Protein AF-0000000080328981 (afdb_homodimer)

Radius of gyration: 18.89 Å; Cα contacts (8 Å, |Δi|>4): 530; chains: 2; bounding box: 33×58×51 Å

Structure (mmCIF, N/CA/C/O backbone):
data_AF-0000000080328981-model_v1
#
loop_
_entity.id
_entity.type
_entity.pdbx_description
1 polymer 'Dynein regulation protein LC7'
#
loop_
_atom_site.group_PDB
_atom_site.id
_atom_site.type_symbol
_atom_site.label_atom_id
_atom_site.label_alt_id
_atom_site.label_comp_id
_atom_site.label_asym_id
_atom_site.label_entity_id
_atom_site.label_seq_id
_atom_site.pdbx_PDB_ins_code
_atom_site.Cartn_x
_atom_site.Cartn_y
_atom_site.Cartn_z
_atom_site.occupancy
_atom_site.B_iso_or_equiv
_atom_site.auth_seq_id
_atom_site.auth_comp_id
_atom_site.auth_asym_id
_atom_site.auth_atom_id
_atom_site.pdbx_PDB_model_num
ATOM 1 N N . MET A 1 1 ? -18.828 28.125 1.306 1 29.11 1 MET A N 1
ATOM 2 C CA . MET A 1 1 ? -17.625 27.406 0.892 1 29.11 1 MET A CA 1
ATOM 3 C C . MET A 1 1 ? -16.641 27.281 2.047 1 29.11 1 MET A C 1
ATOM 5 O O . MET A 1 1 ? -16 28.266 2.434 1 29.11 1 MET A O 1
ATOM 9 N N . SER A 1 2 ? -17.109 26.719 3.158 1 35.97 2 SER A N 1
ATOM 10 C CA . SER A 1 2 ? -16.406 26.719 4.441 1 35.97 2 SER A CA 1
ATOM 11 C C . SER A 1 2 ? -14.93 26.391 4.266 1 35.97 2 SER A C 1
ATOM 13 O O . SER A 1 2 ? -14.57 25.297 3.834 1 35.97 2 SER A O 1
ATOM 15 N N . THR A 1 3 ? -14.164 27.297 3.781 1 40.53 3 THR A N 1
ATOM 16 C CA . THR A 1 3 ? -12.711 27.297 3.668 1 40.53 3 THR A CA 1
ATOM 17 C C . THR A 1 3 ? -12.078 26.625 4.883 1 40.53 3 THR A C 1
ATOM 19 O O . THR A 1 3 ? -12.211 27.109 6.008 1 40.53 3 THR A O 1
ATOM 22 N N . VAL A 1 4 ? -12.219 25.297 4.996 1 47.72 4 VAL A N 1
ATOM 23 C CA . VAL A 1 4 ? -11.586 24.688 6.16 1 47.72 4 VAL A CA 1
ATOM 24 C C . VAL A 1 4 ? -10.227 25.328 6.406 1 47.72 4 VAL A C 1
ATOM 26 O O . VAL A 1 4 ? -9.375 25.359 5.516 1 47.72 4 VAL A O 1
ATOM 29 N N . HIS A 1 5 ? -10.188 26.359 7.145 1 52.09 5 HIS A N 1
ATOM 30 C CA . HIS A 1 5 ? -9.023 26.984 7.734 1 52.09 5 HIS A CA 1
ATOM 31 C C . HIS A 1 5 ? -7.973 25.953 8.133 1 52.09 5 HIS A C 1
ATOM 33 O O . HIS A 1 5 ? -8.25 25.062 8.945 1 52.09 5 HIS A O 1
ATOM 39 N N . GLN A 1 6 ? -7.184 25.562 7.117 1 62.22 6 GLN A N 1
ATOM 40 C CA . GLN A 1 6 ? -6.086 24.656 7.457 1 62.22 6 GLN A CA 1
ATOM 41 C C . GLN A 1 6 ? -5.223 25.234 8.57 1 62.22 6 GLN A C 1
ATOM 43 O O . GLN A 1 6 ? -4.781 26.391 8.492 1 62.22 6 GLN A O 1
ATOM 48 N N . PRO A 1 7 ? -5.227 24.609 9.703 1 65.44 7 PRO A N 1
ATOM 49 C CA . PRO A 1 7 ? -4.383 25.141 10.773 1 65.44 7 PRO A CA 1
ATOM 50 C C . PRO A 1 7 ? -2.947 25.406 10.32 1 65.44 7 PRO A C 1
ATOM 52 O O . PRO A 1 7 ? -2.318 24.531 9.719 1 65.44 7 PRO A O 1
ATOM 55 N N . GLU A 1 8 ? -2.475 26.609 10.406 1 78.62 8 GLU A N 1
ATOM 56 C CA . GLU A 1 8 ? -1.185 27.125 9.953 1 78.62 8 GLU A CA 1
ATOM 57 C C . GLU A 1 8 ? -0.046 26.188 10.375 1 78.62 8 GLU A C 1
A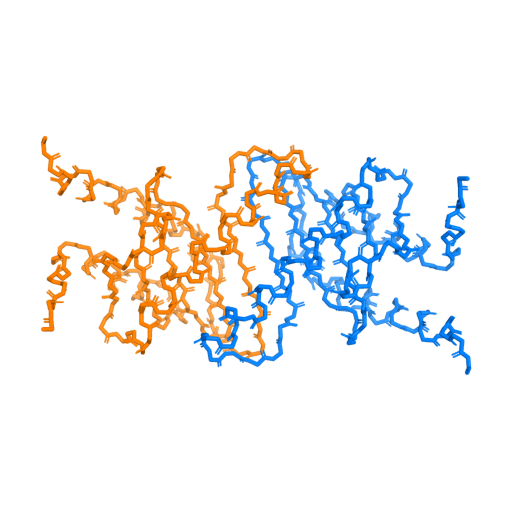TOM 59 O O . GLU A 1 8 ? 0.815 25.859 9.555 1 78.62 8 GLU A O 1
ATOM 64 N N . PRO A 1 9 ? -0.139 25.625 11.562 1 89.62 9 PRO A N 1
ATOM 65 C CA . PRO A 1 9 ? 0.975 24.766 11.969 1 89.62 9 PRO A CA 1
ATOM 66 C C . PRO A 1 9 ? 1.032 23.469 11.18 1 89.62 9 PRO A C 1
ATOM 68 O O . PRO A 1 9 ? 2.121 22.953 10.898 1 89.62 9 PRO A O 1
ATOM 71 N N . LEU A 1 10 ? -0.074 22.969 10.773 1 92.31 10 LEU A N 1
ATOM 72 C CA . LEU A 1 10 ? -0.089 21.719 10 1 92.31 10 LEU A CA 1
ATOM 73 C C . LEU A 1 10 ? 0.517 21.938 8.617 1 92.31 10 LEU A C 1
ATOM 75 O O . LEU A 1 10 ? 1.337 21.141 8.1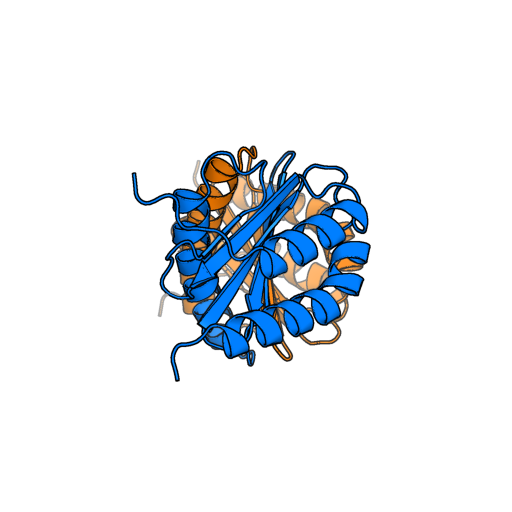64 1 92.31 10 LEU A O 1
ATOM 79 N N . VAL A 1 11 ? 0.16 22.984 8.078 1 89.69 11 VAL A N 1
ATOM 80 C CA . VAL A 1 11 ? 0.604 23.297 6.727 1 89.69 11 VAL A CA 1
ATOM 81 C C . VAL A 1 11 ? 2.119 23.484 6.707 1 89.69 11 VAL A C 1
ATOM 83 O O . VAL A 1 11 ? 2.789 23.094 5.75 1 89.69 11 VAL A O 1
ATOM 86 N N . GLU A 1 12 ? 2.633 24.047 7.762 1 91.19 12 GLU A N 1
ATOM 87 C CA . GLU A 1 12 ? 4.074 24.234 7.875 1 91.19 12 GLU A CA 1
ATOM 88 C C . GLU A 1 12 ? 4.816 22.906 7.898 1 91.19 12 GLU A C 1
ATOM 90 O O . GLU A 1 12 ? 5.852 22.75 7.246 1 91.19 12 GLU A O 1
ATOM 95 N N . VAL A 1 13 ? 4.25 21.984 8.633 1 93.94 13 VAL A N 1
ATOM 96 C CA . VAL A 1 13 ? 4.863 20.672 8.742 1 93.94 13 VAL A CA 1
ATOM 97 C C . VAL A 1 13 ? 4.793 19.953 7.395 1 93.94 13 VAL A C 1
ATOM 99 O O . VAL A 1 13 ? 5.773 19.359 6.949 1 93.94 13 VAL A O 1
ATOM 102 N N . LEU A 1 14 ? 3.672 20.109 6.715 1 93.56 14 LEU A N 1
ATOM 103 C CA . LEU A 1 14 ? 3.477 19.469 5.418 1 93.56 14 LEU A CA 1
ATOM 104 C C . LEU A 1 14 ? 4.406 20.062 4.367 1 93.56 14 LEU A C 1
ATOM 106 O O . LEU A 1 14 ? 4.992 19.328 3.566 1 93.56 14 LEU A O 1
ATOM 110 N N . THR A 1 15 ? 4.562 21.375 4.449 1 89.5 15 THR A N 1
ATOM 111 C CA . THR A 1 15 ? 5.445 22.062 3.521 1 89.5 15 THR A CA 1
ATOM 112 C C . THR A 1 15 ? 6.898 21.641 3.74 1 89.5 15 THR A C 1
ATOM 114 O O . THR A 1 15 ? 7.633 21.406 2.779 1 89.5 15 THR A O 1
ATOM 117 N N . ALA A 1 16 ? 7.309 21.484 4.984 1 91.94 16 ALA A N 1
ATOM 118 C CA . ALA A 1 16 ? 8.664 21.047 5.312 1 91.94 16 ALA A CA 1
ATOM 119 C C . ALA A 1 16 ? 8.93 19.641 4.777 1 91.94 16 ALA A C 1
ATOM 121 O O . ALA A 1 16 ? 10.016 19.375 4.258 1 91.94 16 ALA A O 1
ATOM 122 N N . LEU A 1 17 ? 7.961 18.734 4.906 1 94.06 17 LEU A N 1
ATOM 123 C CA . LEU A 1 17 ? 8.094 17.375 4.391 1 94.06 17 LEU A CA 1
ATOM 124 C C . LEU A 1 17 ? 8.32 17.391 2.881 1 94.06 17 LEU A C 1
ATOM 126 O O . LEU A 1 17 ? 9.188 16.672 2.373 1 94.06 17 LEU A O 1
ATOM 130 N N . ARG A 1 18 ? 7.586 18.172 2.195 1 91.81 18 ARG A N 1
ATOM 131 C CA . ARG A 1 18 ? 7.691 18.266 0.743 1 91.81 18 ARG A CA 1
ATOM 132 C C . ARG A 1 18 ? 9.07 18.781 0.329 1 91.81 18 ARG A C 1
ATOM 134 O O . ARG A 1 18 ? 9.625 18.328 -0.68 1 91.81 18 ARG A O 1
ATOM 141 N N . GLU A 1 19 ? 9.578 19.703 1.104 1 91.19 19 GLU A N 1
ATOM 142 C CA . GLU A 1 19 ? 10.883 20.266 0.798 1 91.19 19 GLU A CA 1
ATOM 143 C C . GLU A 1 19 ? 12 19.281 1.127 1 91.19 19 GLU A C 1
ATOM 145 O O . GLU A 1 19 ? 13.055 19.297 0.48 1 91.19 19 GLU A O 1
ATOM 150 N N . GLN A 1 20 ? 11.781 18.438 2.078 1 93.81 20 GLN A N 1
ATOM 151 C CA . GLN A 1 20 ? 12.812 17.531 2.574 1 93.81 20 GLN A CA 1
ATOM 152 C C . GLN A 1 20 ? 12.867 16.25 1.752 1 93.81 20 GLN A C 1
ATOM 154 O O . GLN A 1 20 ? 13.898 15.57 1.704 1 93.81 20 GLN A O 1
ATOM 159 N N . VAL A 1 21 ? 11.75 15.883 1.168 1 95.38 21 VAL A N 1
ATOM 160 C CA . VAL A 1 21 ? 11.688 14.617 0.438 1 95.38 21 VAL A CA 1
ATOM 161 C C . VAL A 1 21 ? 11.445 14.891 -1.045 1 95.38 21 VAL A C 1
ATOM 163 O O . VAL A 1 21 ? 10.383 15.391 -1.425 1 95.38 21 VAL A O 1
ATOM 166 N N . MET A 1 22 ? 12.375 14.492 -1.84 1 95.31 22 MET A N 1
ATOM 167 C CA . MET A 1 22 ? 12.273 14.711 -3.279 1 95.31 22 MET A CA 1
ATOM 168 C C . MET A 1 22 ? 11.094 13.953 -3.867 1 95.31 22 MET A C 1
ATOM 170 O O . MET A 1 22 ? 10.859 12.797 -3.51 1 95.31 22 MET A O 1
ATOM 174 N N . GLY A 1 23 ? 10.344 14.641 -4.711 1 95.38 23 GLY A N 1
ATOM 175 C CA . GLY A 1 23 ? 9.32 13.945 -5.48 1 95.38 23 GLY A CA 1
ATOM 176 C C . GLY A 1 23 ? 7.945 14.023 -4.848 1 95.38 23 GLY A C 1
ATOM 177 O O . GLY A 1 23 ? 6.965 13.562 -5.426 1 95.38 23 GLY A O 1
ATOM 178 N N . VAL A 1 24 ? 7.871 14.57 -3.629 1 94.88 24 VAL A N 1
ATOM 179 C CA . VAL A 1 24 ? 6.562 14.773 -3.014 1 94.88 24 VAL A CA 1
ATOM 180 C C . VAL A 1 24 ? 5.82 15.898 -3.727 1 94.88 24 VAL A C 1
ATOM 182 O O . VAL A 1 24 ? 6.328 17.016 -3.826 1 94.88 24 VAL A O 1
ATOM 185 N N . ASN A 1 25 ? 4.648 15.625 -4.18 1 91.38 25 ASN A N 1
ATOM 186 C CA . ASN A 1 25 ? 3.857 16.609 -4.91 1 91.38 25 ASN A CA 1
ATOM 187 C C . ASN A 1 25 ? 2.766 17.219 -4.031 1 91.38 25 ASN A C 1
ATOM 189 O O . ASN A 1 25 ? 2.527 18.422 -4.078 1 91.38 25 ASN A O 1
ATOM 193 N N . GLU A 1 26 ? 2.104 16.375 -3.35 1 92.31 26 GLU A N 1
ATOM 194 C CA . GLU A 1 26 ? 0.939 16.781 -2.566 1 92.31 26 GLU A CA 1
ATOM 195 C C . GLU A 1 26 ? 0.864 16 -1.255 1 92.31 26 GLU A C 1
ATOM 197 O O . GLU A 1 26 ? 1.274 14.836 -1.191 1 92.31 26 GLU A O 1
ATOM 202 N N . THR A 1 27 ? 0.362 16.688 -0.262 1 95.44 27 THR A N 1
ATOM 203 C CA . THR A 1 27 ? 0.104 16.047 1.025 1 95.44 27 THR A CA 1
ATOM 204 C C . THR A 1 27 ? -1.283 16.406 1.542 1 95.44 27 THR A C 1
ATOM 206 O O . THR A 1 27 ? -1.735 17.547 1.372 1 95.44 27 THR A O 1
ATOM 209 N N . VAL A 1 28 ? -1.921 15.469 2.146 1 95.56 28 VAL A N 1
ATOM 210 C CA . VAL A 1 28 ? -3.273 15.648 2.666 1 95.56 28 VAL A CA 1
ATOM 211 C C . VAL A 1 28 ? -3.377 15.023 4.059 1 95.56 28 VAL A C 1
ATOM 213 O O . VAL A 1 28 ? -2.844 13.938 4.301 1 95.56 28 VAL A O 1
ATOM 216 N N . ILE A 1 29 ? -4.027 15.695 4.953 1 96.81 29 ILE A N 1
ATOM 217 C CA . ILE A 1 29 ? -4.391 15.148 6.254 1 96.81 29 ILE A CA 1
ATOM 218 C C . ILE A 1 29 ? -5.902 14.945 6.328 1 96.81 29 ILE A C 1
ATOM 220 O O . ILE A 1 29 ? -6.672 15.844 5.992 1 96.81 29 ILE A O 1
ATOM 224 N N . SER A 1 30 ? -6.289 13.828 6.727 1 96.75 30 SER A N 1
ATOM 225 C CA . SER A 1 30 ? -7.699 13.492 6.887 1 96.75 30 SER A CA 1
ATOM 226 C C . SER A 1 30 ? -7.949 12.766 8.203 1 96.75 30 SER A C 1
ATOM 228 O O . SER A 1 30 ? -7.012 12.289 8.844 1 96.75 30 SER A O 1
ATOM 230 N N . THR A 1 31 ? -9.195 12.773 8.672 1 96.31 31 THR A N 1
ATOM 231 C CA . THR A 1 31 ? -9.578 11.859 9.734 1 96.31 31 THR A CA 1
ATOM 232 C C . THR A 1 31 ? -9.672 10.43 9.211 1 96.31 31 THR A C 1
ATOM 234 O O . THR A 1 31 ? -9.711 10.211 7.996 1 96.31 31 THR A O 1
ATOM 237 N N . VAL A 1 32 ? -9.664 9.477 10.133 1 95.81 32 VAL A N 1
ATOM 238 C CA . VAL A 1 32 ? -9.711 8.07 9.758 1 95.81 32 VAL A CA 1
ATOM 239 C C . VAL A 1 32 ? -11.047 7.746 9.109 1 95.81 32 VAL A C 1
ATOM 241 O O . VAL A 1 32 ? -11.18 6.738 8.406 1 95.81 32 VAL A O 1
ATOM 244 N N . ASP A 1 33 ? -12.016 8.594 9.336 1 95.5 33 ASP A N 1
ATOM 245 C CA . ASP A 1 33 ? -13.312 8.352 8.711 1 95.5 33 ASP A CA 1
ATOM 246 C C . ASP A 1 33 ? -13.453 9.148 7.41 1 95.5 33 ASP A C 1
ATOM 248 O O . ASP A 1 33 ? -14.523 9.172 6.801 1 95.5 33 ASP A O 1
ATOM 252 N N . GLY A 1 34 ? -12.375 9.883 7.023 1 96.81 34 GLY A N 1
ATOM 253 C CA . GLY A 1 34 ? -12.305 10.359 5.648 1 96.81 34 GLY A CA 1
ATOM 254 C C . GLY A 1 34 ? -12.523 11.852 5.523 1 96.81 34 GLY A C 1
ATOM 255 O O . GLY A 1 34 ? -12.633 12.383 4.414 1 96.81 34 GLY A O 1
ATOM 256 N N . LEU A 1 35 ? -12.664 12.602 6.547 1 96.38 35 LEU A N 1
ATOM 257 C CA . LEU A 1 35 ? -12.875 14.047 6.488 1 96.38 35 LEU A CA 1
ATOM 258 C C . LEU A 1 35 ? -11.562 14.789 6.301 1 96.38 35 LEU A C 1
ATOM 260 O O . LEU A 1 35 ? -10.57 14.484 6.969 1 96.38 35 LEU A O 1
ATOM 264 N N . LEU A 1 36 ? -11.562 15.742 5.418 1 96.06 36 LEU A N 1
ATOM 265 C CA . LEU A 1 36 ? -10.383 16.547 5.16 1 96.06 36 LEU A CA 1
ATOM 266 C C . LEU A 1 36 ? -10.07 17.453 6.352 1 96.06 36 LEU A C 1
ATOM 268 O O . LEU A 1 36 ? -10.961 18.125 6.867 1 96.06 36 LEU A O 1
ATOM 272 N N . VAL A 1 37 ? -8.867 17.406 6.773 1 94.31 37 VAL A N 1
ATOM 273 C CA . VAL A 1 37 ? -8.43 18.266 7.871 1 94.31 37 VAL A CA 1
ATOM 274 C C . VAL A 1 37 ? -7.559 19.391 7.328 1 94.31 37 VAL A C 1
ATOM 276 O O . VAL A 1 37 ? -7.758 20.562 7.668 1 94.31 37 VAL A O 1
ATOM 279 N N . ALA A 1 38 ? -6.562 19 6.527 1 93.12 38 ALA A N 1
ATOM 280 C CA . ALA A 1 38 ? -5.645 19.953 5.93 1 93.12 38 ALA A CA 1
ATOM 281 C C . ALA A 1 38 ? -4.992 19.391 4.676 1 93.12 38 ALA A C 1
ATOM 283 O O . ALA A 1 38 ? -4.93 18.172 4.496 1 93.12 38 ALA A O 1
ATOM 284 N N . SER A 1 39 ? -4.652 20.203 3.807 1 91.69 39 SER A N 1
ATOM 285 C CA . SER A 1 39 ? -3.877 19.828 2.629 1 91.69 39 SER A CA 1
ATOM 286 C C . SER A 1 39 ? -2.875 20.906 2.256 1 91.69 39 SER A C 1
ATOM 288 O O . SER A 1 39 ? -3.031 22.062 2.65 1 91.69 39 SER A O 1
ATOM 290 N N . ASP A 1 40 ? -1.938 20.406 1.645 1 83.69 40 ASP A N 1
ATOM 291 C CA . ASP A 1 40 ? -1.02 21.438 1.193 1 83.69 40 ASP A CA 1
ATOM 292 C C . ASP A 1 40 ? -1.596 22.203 0.002 1 83.69 40 ASP A C 1
ATOM 294 O O . ASP A 1 40 ? -2.658 21.844 -0.513 1 83.69 40 ASP A O 1
ATOM 298 N N . ALA A 1 41 ? -0.991 23.234 -0.381 1 64.75 41 ALA A N 1
ATOM 299 C CA . ALA A 1 41 ? -1.519 24.219 -1.325 1 64.75 41 ALA A CA 1
ATOM 300 C C . ALA A 1 41 ? -1.66 23.625 -2.721 1 64.75 41 ALA A C 1
ATOM 302 O O . ALA A 1 41 ? -2.453 24.094 -3.533 1 64.75 41 ALA A O 1
ATOM 303 N N . ASP A 1 42 ? -1.11 22.547 -2.975 1 72.19 42 ASP A N 1
ATOM 304 C CA . ASP A 1 42 ? -1.045 22.031 -4.34 1 72.19 42 ASP A CA 1
ATOM 305 C C . ASP A 1 42 ? -1.998 20.859 -4.531 1 72.19 42 ASP A C 1
ATOM 307 O O . ASP A 1 42 ? -2.037 20.25 -5.605 1 72.19 42 ASP A O 1
ATOM 311 N N . ALA A 1 43 ? -2.805 20.766 -3.498 1 70.5 43 ALA A N 1
ATOM 312 C CA . ALA A 1 43 ? -3.686 19.594 -3.613 1 70.5 43 ALA A CA 1
ATOM 313 C C . ALA A 1 43 ? -4.832 19.875 -4.578 1 70.5 43 ALA A C 1
ATOM 315 O O . ALA A 1 43 ? -5.496 20.922 -4.484 1 70.5 43 ALA A O 1
ATOM 316 N N . VAL A 1 44 ? -4.996 19 -5.598 1 74.94 44 VAL A N 1
ATOM 317 C CA . VAL A 1 44 ? -5.961 19.203 -6.672 1 74.94 44 VAL A CA 1
ATOM 318 C C . VAL A 1 44 ? -7.352 18.797 -6.199 1 74.94 44 VAL A C 1
ATOM 320 O O . VAL A 1 44 ? -8.289 19.594 -6.258 1 74.94 44 VAL A O 1
ATOM 323 N N . GLN A 1 45 ? -7.566 17.609 -5.621 1 89.12 45 GLN A N 1
ATOM 324 C CA . GLN A 1 45 ? -8.828 17.094 -5.102 1 89.12 45 GLN A CA 1
ATOM 325 C C . GLN A 1 45 ? -8.648 16.5 -3.703 1 89.12 45 GLN A C 1
ATOM 327 O O . GLN A 1 45 ? -8.828 15.305 -3.502 1 89.12 45 GLN A O 1
ATOM 332 N N . PRO A 1 46 ? -8.406 17.422 -2.793 1 93 46 PRO A N 1
ATOM 333 C CA . PRO A 1 46 ? -8.039 16.953 -1.458 1 93 46 PRO A CA 1
ATOM 334 C C . PRO A 1 46 ? -9.164 16.172 -0.774 1 93 46 PRO A C 1
ATOM 336 O O . PRO A 1 46 ? -8.898 15.227 -0.032 1 93 46 PRO A O 1
ATOM 339 N N . GLU A 1 47 ? -10.445 16.562 -1.038 1 95.06 47 GLU A N 1
ATOM 340 C CA . GLU A 1 47 ? -11.562 15.875 -0.389 1 95.06 47 GLU A CA 1
ATOM 341 C C . GLU A 1 47 ? -11.688 14.438 -0.883 1 95.06 47 GLU A C 1
ATOM 343 O O . GLU A 1 47 ? -11.953 13.523 -0.096 1 95.06 47 GLU A O 1
ATOM 348 N N . SER A 1 48 ? -11.484 14.281 -2.148 1 96.19 48 SER A N 1
ATOM 349 C CA . SER A 1 48 ? -11.547 12.93 -2.701 1 96.19 48 SER A CA 1
ATOM 350 C C . SER A 1 48 ? -10.398 12.078 -2.193 1 96.19 48 SER A C 1
ATOM 352 O O . SER A 1 48 ? -10.594 10.906 -1.838 1 96.19 48 SER A O 1
ATOM 354 N N . ILE A 1 49 ? -9.242 12.656 -2.086 1 95.56 49 ILE A N 1
ATOM 355 C CA . ILE A 1 49 ? -8.07 11.953 -1.587 1 95.56 49 ILE A CA 1
ATOM 356 C C . ILE A 1 49 ? -8.273 11.586 -0.119 1 95.56 49 ILE A C 1
ATOM 358 O O . ILE A 1 49 ? -7.949 10.469 0.297 1 95.56 49 ILE A O 1
ATOM 362 N N . ALA A 1 50 ? -8.836 12.492 0.609 1 96.81 50 ALA A N 1
ATOM 363 C CA . ALA A 1 50 ? -9.117 12.227 2.02 1 96.81 50 ALA A CA 1
ATOM 364 C C . ALA A 1 50 ? -10.055 11.039 2.18 1 96.81 50 ALA A C 1
ATOM 366 O O . ALA A 1 50 ? -9.781 10.125 2.961 1 96.81 50 ALA A O 1
ATOM 367 N N . ALA A 1 51 ? -11.102 11.008 1.455 1 97.75 51 ALA A N 1
ATOM 368 C CA . ALA A 1 51 ? -12.094 9.938 1.52 1 97.75 51 ALA A CA 1
ATOM 369 C C . ALA A 1 51 ? -11.477 8.602 1.123 1 97.75 51 ALA A C 1
ATOM 371 O O . ALA A 1 51 ? -11.672 7.594 1.813 1 97.75 51 ALA A O 1
ATOM 372 N N . LEU A 1 52 ? -10.664 8.602 0.059 1 97.38 52 LEU A N 1
ATOM 373 C CA . LEU A 1 52 ? -10.062 7.371 -0.442 1 97.38 52 LEU A CA 1
ATOM 374 C C . LEU A 1 52 ? -8.961 6.887 0.496 1 97.38 52 LEU A C 1
ATOM 376 O O . LEU A 1 52 ? -8.742 5.684 0.638 1 97.38 52 LEU A O 1
ATOM 380 N N . SER A 1 53 ? -8.289 7.84 1.121 1 97.88 53 SER A N 1
ATOM 381 C CA . SER A 1 53 ? -7.27 7.453 2.092 1 97.88 53 SER A CA 1
ATOM 382 C C . SER A 1 53 ? -7.875 6.672 3.25 1 97.88 53 SER A C 1
ATOM 384 O O . SER A 1 53 ? -7.316 5.66 3.68 1 97.88 53 SER A O 1
ATOM 386 N N . ALA A 1 54 ? -9.047 7.156 3.715 1 97.94 54 ALA A N 1
ATOM 387 C CA . ALA A 1 54 ? -9.742 6.465 4.797 1 97.94 54 ALA A CA 1
ATOM 388 C C . ALA A 1 54 ? -10.148 5.055 4.375 1 97.94 54 ALA A C 1
ATOM 390 O O . ALA A 1 54 ? -9.938 4.094 5.121 1 97.94 54 ALA A O 1
ATOM 391 N N . ALA A 1 55 ? -10.734 4.969 3.207 1 98.06 55 ALA A N 1
ATOM 392 C CA . ALA A 1 55 ? -11.156 3.666 2.697 1 98.06 55 ALA A CA 1
ATOM 393 C C . ALA A 1 55 ? -9.961 2.732 2.521 1 98.06 55 ALA A C 1
ATOM 395 O O . ALA A 1 55 ? -10.023 1.557 2.891 1 98.06 55 ALA A O 1
ATOM 396 N N . THR A 1 56 ? -8.914 3.23 2.004 1 97.94 56 THR A N 1
ATOM 397 C CA . THR A 1 56 ? -7.703 2.451 1.763 1 97.94 56 THR A CA 1
ATOM 398 C C . THR A 1 56 ? -7.086 1.985 3.08 1 97.94 56 THR A C 1
ATOM 400 O O . THR A 1 56 ? -6.715 0.818 3.219 1 97.94 56 THR A O 1
ATOM 403 N N . HIS A 1 57 ? -6.984 2.855 3.99 1 97.62 57 HIS A N 1
ATOM 404 C CA . HIS A 1 57 ? -6.418 2.514 5.289 1 97.62 57 HIS A CA 1
ATOM 405 C C . HIS A 1 57 ? -7.281 1.481 6.012 1 97.62 57 HIS A C 1
ATOM 407 O O . HIS A 1 57 ? -6.754 0.545 6.617 1 97.62 57 HIS A O 1
ATOM 413 N N . SER A 1 58 ? -8.57 1.691 5.984 1 97.12 58 SER A N 1
ATOM 414 C CA . SER A 1 58 ? -9.484 0.748 6.609 1 97.12 58 SER A CA 1
ATOM 415 C C . SER A 1 58 ? -9.328 -0.652 6.027 1 97.12 58 SER A C 1
ATOM 417 O O . SER A 1 58 ? -9.188 -1.626 6.77 1 97.12 58 SER A O 1
ATOM 419 N N . LEU A 1 59 ? -9.305 -0.728 4.746 1 97.38 59 LEU A N 1
ATOM 420 C CA . LEU A 1 59 ? -9.117 -2.02 4.094 1 97.38 59 LEU A CA 1
ATOM 421 C C . LEU A 1 59 ? -7.723 -2.572 4.371 1 97.38 59 LEU A C 1
ATOM 423 O O . LEU A 1 59 ? -7.555 -3.781 4.535 1 97.38 59 LEU A O 1
ATOM 427 N N . GLY A 1 60 ? -6.746 -1.733 4.367 1 97.44 60 GLY A N 1
ATOM 428 C CA . GLY A 1 60 ? -5.395 -2.139 4.723 1 97.44 60 GLY A CA 1
ATOM 429 C C . GLY A 1 60 ? -5.309 -2.779 6.098 1 97.44 60 GLY A C 1
ATOM 430 O O . GLY A 1 60 ? -4.574 -3.75 6.289 1 97.44 60 GLY A O 1
ATOM 431 N N . ARG A 1 61 ? -6.059 -2.199 7.023 1 96.5 61 ARG A N 1
ATOM 432 C CA . ARG A 1 61 ? -6.109 -2.77 8.367 1 96.5 61 ARG A CA 1
ATOM 433 C C . ARG A 1 61 ? -6.688 -4.18 8.344 1 96.5 61 ARG A C 1
ATOM 435 O O . ARG A 1 61 ? -6.18 -5.074 9.023 1 96.5 61 ARG A O 1
ATOM 442 N N . ARG A 1 62 ? -7.684 -4.336 7.598 1 96.69 62 ARG A N 1
ATOM 443 C CA . ARG A 1 62 ? -8.289 -5.66 7.473 1 96.69 62 ARG A CA 1
ATOM 444 C C . ARG A 1 62 ? -7.309 -6.656 6.863 1 96.69 62 ARG A C 1
ATOM 446 O O . ARG A 1 62 ? -7.215 -7.797 7.316 1 96.69 62 ARG A O 1
ATOM 453 N N . MET A 1 63 ? -6.594 -6.262 5.848 1 96.69 63 MET A N 1
ATOM 454 C CA . MET A 1 63 ? -5.59 -7.109 5.211 1 96.69 63 MET A CA 1
ATOM 455 C C . MET A 1 63 ? -4.477 -7.465 6.195 1 96.69 63 MET A C 1
ATOM 457 O O . MET A 1 63 ? -4.051 -8.617 6.262 1 96.69 63 MET A O 1
ATOM 461 N N . ALA A 1 64 ? -4.012 -6.465 6.934 1 95.44 64 ALA A N 1
ATOM 462 C CA . ALA A 1 64 ? -2.963 -6.688 7.93 1 95.44 64 ALA A CA 1
ATOM 463 C C . ALA A 1 64 ? -3.4 -7.715 8.969 1 95.44 64 ALA A C 1
ATOM 465 O O . ALA A 1 64 ? -2.637 -8.617 9.32 1 95.44 64 ALA A O 1
ATOM 466 N N . GLN A 1 65 ? -4.645 -7.539 9.406 1 95.38 65 GLN A N 1
ATOM 467 C CA . GLN A 1 65 ? -5.184 -8.477 10.391 1 95.38 65 GLN A CA 1
ATOM 468 C C . GLN A 1 65 ? -5.258 -9.891 9.82 1 95.38 65 GLN A C 1
ATOM 470 O O . GLN A 1 65 ? -4.852 -10.852 10.484 1 95.38 65 GLN A O 1
ATOM 475 N N . GLU A 1 66 ? -5.762 -9.977 8.641 1 94.25 66 GLU A N 1
ATOM 476 C CA . GLU A 1 66 ? -5.879 -11.273 7.984 1 94.25 66 GLU A CA 1
ATOM 477 C C . GLU A 1 66 ? -4.512 -11.93 7.812 1 94.25 66 GLU A C 1
ATOM 479 O O . GLU A 1 66 ? -4.395 -13.156 7.887 1 94.25 66 GLU A O 1
ATOM 484 N N . ALA A 1 67 ? -3.504 -11.125 7.594 1 93.69 67 ALA A N 1
ATOM 485 C CA . ALA A 1 67 ? -2.146 -11.609 7.367 1 93.69 67 ALA A CA 1
ATOM 486 C C . ALA A 1 67 ? -1.442 -11.914 8.688 1 93.69 67 ALA A C 1
ATOM 488 O O . ALA A 1 67 ? -0.302 -12.383 8.695 1 93.69 67 ALA A O 1
ATOM 489 N N . GLY A 1 68 ? -2.104 -11.609 9.773 1 93.19 68 GLY A N 1
ATOM 490 C CA . GLY A 1 68 ? -1.528 -11.891 11.07 1 93.19 68 GLY A CA 1
ATOM 491 C C . GLY A 1 68 ? -0.631 -10.781 11.586 1 93.19 68 GLY A C 1
ATOM 492 O O . GLY A 1 68 ? 0.257 -11.023 12.406 1 93.19 68 GLY A O 1
ATOM 493 N N . GLY A 1 69 ? -0.783 -9.633 11.07 1 94.06 69 GLY A N 1
ATOM 494 C CA . GLY A 1 69 ? 0.02 -8.5 11.492 1 94.06 69 GLY A CA 1
ATOM 495 C C . GLY A 1 69 ? -0.607 -7.719 12.633 1 94.06 69 GLY A C 1
ATOM 496 O O . GLY A 1 69 ? -1.78 -7.914 12.953 1 94.06 69 GLY A O 1
ATOM 497 N N . GLY A 1 70 ? 0.212 -6.883 13.258 1 94.56 70 GLY A N 1
ATOM 498 C CA . GLY A 1 70 ? -0.263 -5.961 14.273 1 94.56 70 GLY A CA 1
ATOM 499 C C . GLY A 1 70 ? -0.803 -4.664 13.703 1 94.56 70 GLY A C 1
ATOM 500 O O . GLY A 1 70 ? -1.529 -4.676 12.711 1 94.56 70 GLY A O 1
ATOM 501 N N . GLU A 1 71 ? -0.45 -3.594 14.383 1 94.06 71 GLU A N 1
ATOM 502 C CA . GLU A 1 71 ? -0.943 -2.273 14 1 94.06 71 GLU A CA 1
ATOM 503 C C . GLU A 1 71 ? -0.457 -1.882 12.609 1 94.06 71 GLU A C 1
ATOM 505 O O . GLU A 1 71 ? 0.723 -2.043 12.289 1 94.06 71 GLU A O 1
ATOM 510 N N . LEU A 1 72 ? -1.438 -1.463 11.82 1 95.19 72 LEU A N 1
ATOM 511 C CA . LEU A 1 72 ? -1.098 -0.975 10.492 1 95.19 72 LEU A CA 1
ATOM 512 C C . LEU A 1 72 ? -0.354 0.354 10.57 1 95.19 72 LEU A C 1
ATOM 514 O O . LEU A 1 72 ? -0.833 1.301 11.195 1 95.19 72 LEU A O 1
ATOM 518 N N . ARG A 1 73 ? 0.754 0.394 9.938 1 91.12 73 ARG A N 1
ATOM 519 C CA . ARG A 1 73 ? 1.546 1.619 9.93 1 91.12 73 ARG A CA 1
ATOM 520 C C . ARG A 1 73 ? 1.278 2.436 8.664 1 91.12 73 ARG A C 1
ATOM 522 O O . ARG A 1 73 ? 0.95 3.621 8.75 1 91.12 73 ARG A O 1
ATOM 529 N N . ASP A 1 74 ? 1.387 1.734 7.559 1 94.44 74 ASP A N 1
ATOM 530 C CA . ASP A 1 74 ? 1.127 2.484 6.336 1 94.44 74 ASP A CA 1
ATOM 531 C C . ASP A 1 74 ? 0.641 1.563 5.219 1 94.44 74 ASP A C 1
ATOM 533 O O . ASP A 1 74 ? 0.757 0.34 5.32 1 94.44 74 ASP A O 1
ATOM 537 N N . VAL A 1 75 ? 0.013 2.125 4.254 1 96.94 75 VAL A N 1
ATOM 538 C CA . VAL A 1 75 ? -0.367 1.529 2.975 1 96.94 75 VAL A CA 1
ATOM 539 C C . VAL A 1 75 ? 0.219 2.348 1.828 1 96.94 75 VAL A C 1
ATOM 541 O O . VAL A 1 75 ? 0.129 3.578 1.825 1 96.94 75 VAL A O 1
ATOM 544 N N . SER A 1 76 ? 0.749 1.694 0.854 1 96.5 76 SER A N 1
ATOM 545 C CA . SER A 1 76 ? 1.33 2.404 -0.281 1 96.5 76 SER A CA 1
ATOM 546 C C . SER A 1 76 ? 0.881 1.794 -1.604 1 96.5 76 SER A C 1
ATOM 548 O O . SER A 1 76 ? 0.664 0.584 -1.694 1 96.5 76 SER A O 1
ATOM 550 N N . THR A 1 77 ? 0.684 2.613 -2.535 1 96.19 77 THR A N 1
ATOM 551 C CA . THR A 1 77 ? 0.379 2.191 -3.898 1 96.19 77 THR A CA 1
ATOM 552 C C . THR A 1 77 ? 1.415 2.738 -4.875 1 96.19 77 THR A C 1
ATOM 554 O O . THR A 1 77 ? 1.896 3.861 -4.715 1 96.19 77 THR A O 1
ATOM 557 N N . ARG A 1 78 ? 1.794 1.937 -5.852 1 93.81 78 ARG A N 1
ATOM 558 C CA . ARG A 1 78 ? 2.67 2.35 -6.941 1 93.81 78 ARG A CA 1
ATOM 559 C C . ARG A 1 78 ? 1.984 2.172 -8.297 1 93.81 78 ARG A C 1
ATOM 561 O O . ARG A 1 78 ? 1.588 1.062 -8.656 1 93.81 78 ARG A O 1
ATOM 568 N N . SER A 1 79 ? 1.854 3.223 -8.945 1 94.69 79 SER A N 1
ATOM 569 C CA . SER A 1 79 ? 1.301 3.246 -10.297 1 94.69 79 SER A CA 1
ATOM 570 C C . SER A 1 79 ? 2.24 3.955 -11.266 1 94.69 79 SER A C 1
ATOM 572 O O . SER A 1 79 ? 3.223 4.57 -10.852 1 94.69 79 SER A O 1
ATOM 574 N N . ALA A 1 80 ? 1.982 3.762 -12.539 1 93.38 80 ALA A N 1
ATOM 575 C CA . ALA A 1 80 ? 2.793 4.461 -13.539 1 93.38 80 ALA A CA 1
ATOM 576 C C . ALA A 1 80 ? 2.789 5.965 -13.289 1 93.38 80 ALA A C 1
ATOM 578 O O . ALA A 1 80 ? 1.744 6.613 -13.383 1 93.38 80 ALA A O 1
ATOM 579 N N . GLY A 1 81 ? 3.92 6.461 -12.812 1 93.62 81 GLY A N 1
ATOM 580 C CA . GLY A 1 81 ? 4.133 7.895 -12.695 1 93.62 81 GLY A CA 1
ATOM 581 C C . GLY A 1 81 ? 3.695 8.461 -11.359 1 93.62 81 GLY A C 1
ATOM 582 O O . GLY A 1 81 ? 3.812 9.664 -11.117 1 93.62 81 GLY A O 1
ATOM 583 N N . ARG A 1 82 ? 3.113 7.617 -10.539 1 94.38 82 ARG A N 1
ATOM 584 C CA . ARG A 1 82 ? 2.598 8.164 -9.289 1 94.38 82 ARG A CA 1
ATOM 585 C C . ARG A 1 82 ? 2.752 7.164 -8.148 1 94.38 82 ARG A C 1
ATOM 587 O O . ARG A 1 82 ? 2.523 5.969 -8.336 1 94.38 82 ARG A O 1
ATOM 594 N N . HIS A 1 83 ? 3.016 7.715 -6.973 1 95.69 83 HIS A N 1
ATOM 595 C CA . HIS A 1 83 ? 3.057 6.977 -5.715 1 95.69 83 HIS A CA 1
ATOM 596 C C . HIS A 1 83 ? 2.139 7.605 -4.676 1 95.69 83 HIS A C 1
ATOM 598 O O . HIS A 1 83 ? 2.051 8.836 -4.578 1 95.69 83 HIS A O 1
ATOM 604 N N . VAL A 1 84 ? 1.498 6.75 -3.941 1 96.62 84 VAL A N 1
ATOM 605 C CA . VAL A 1 84 ? 0.688 7.215 -2.818 1 96.62 84 VAL A CA 1
ATOM 606 C C . VAL A 1 84 ? 1.094 6.469 -1.549 1 96.62 84 VAL A C 1
ATOM 608 O O . VAL A 1 84 ? 1.217 5.242 -1.554 1 96.62 84 VAL A O 1
ATOM 611 N N . VAL A 1 85 ? 1.293 7.219 -0.493 1 97 85 VAL A N 1
ATOM 612 C CA . VAL A 1 85 ? 1.588 6.629 0.809 1 97 85 VAL A CA 1
ATOM 613 C C . VAL A 1 85 ? 0.631 7.191 1.858 1 97 85 VAL A C 1
ATOM 615 O O . VAL A 1 85 ? 0.509 8.406 2.01 1 97 85 VAL A O 1
ATOM 618 N N . ILE A 1 86 ? -0.011 6.312 2.525 1 97.69 86 ILE A N 1
ATOM 619 C CA . ILE A 1 86 ? -0.939 6.684 3.588 1 97.69 86 ILE A CA 1
ATOM 620 C C . ILE A 1 86 ? -0.406 6.199 4.934 1 97.69 86 ILE A C 1
ATOM 622 O O . ILE A 1 86 ? -0.145 5.004 5.109 1 97.69 86 ILE A O 1
ATOM 626 N N . GLN A 1 87 ? -0.316 7.113 5.836 1 97.12 87 GLN A N 1
ATOM 627 C CA . GLN A 1 87 ? 0.225 6.828 7.16 1 97.12 87 GLN A CA 1
ATOM 628 C C . GLN A 1 87 ? -0.751 7.246 8.258 1 97.12 87 GLN A C 1
ATOM 630 O O . GLN A 1 87 ? -1.311 8.344 8.211 1 97.12 87 GLN A O 1
ATOM 635 N N . ALA A 1 88 ? -0.873 6.398 9.211 1 95.94 88 ALA A N 1
ATOM 636 C CA . ALA A 1 88 ? -1.693 6.762 10.367 1 95.94 88 ALA A CA 1
ATOM 637 C C . ALA A 1 88 ? -0.992 7.809 11.227 1 95.94 88 ALA A C 1
ATOM 639 O O . ALA A 1 88 ? 0.219 7.73 11.445 1 95.94 88 ALA A O 1
ATOM 640 N N . ILE A 1 89 ? -1.673 8.789 11.594 1 95.69 89 ILE A N 1
ATOM 641 C CA . ILE A 1 89 ? -1.271 9.727 12.633 1 95.69 89 ILE A CA 1
ATOM 642 C C . ILE A 1 89 ? -2.027 9.422 13.93 1 95.69 89 ILE A C 1
ATOM 644 O O . ILE A 1 89 ? -3.176 9.844 14.094 1 95.69 89 ILE A O 1
ATOM 648 N N . GLY A 1 90 ? -1.416 8.742 14.82 1 90.25 90 GLY A N 1
ATOM 649 C CA . GLY A 1 90 ? -2.17 8.258 15.969 1 90.25 90 GLY A CA 1
ATOM 650 C C . GLY A 1 90 ? -3.359 7.402 15.578 1 90.25 90 GLY A C 1
ATOM 651 O O . GLY A 1 90 ? -3.258 6.562 14.68 1 90.25 90 GLY A O 1
ATOM 652 N N . GLU A 1 91 ? -4.504 7.594 16.328 1 89.25 91 GLU A N 1
ATOM 653 C CA . GLU A 1 91 ? -5.668 6.738 16.109 1 89.25 91 GLU A CA 1
ATOM 654 C C . GLU A 1 91 ? -6.758 7.469 15.336 1 89.25 91 GLU A C 1
ATOM 656 O O . GLU A 1 91 ? -7.75 6.863 14.93 1 89.25 91 GLU A O 1
ATOM 661 N N . ARG A 1 92 ? -6.508 8.734 14.984 1 91.19 92 ARG A N 1
ATOM 662 C CA . ARG A 1 92 ? -7.668 9.508 14.547 1 91.19 92 ARG A CA 1
ATOM 663 C C . ARG A 1 92 ? -7.445 10.094 13.164 1 91.19 92 ARG A C 1
ATOM 665 O O . ARG A 1 92 ? -8.398 10.5 12.492 1 91.19 92 ARG A O 1
ATOM 672 N N . ALA A 1 93 ? -6.16 10.203 12.781 1 96.81 93 ALA A N 1
ATOM 673 C CA . ALA A 1 93 ? -5.91 10.938 11.547 1 96.81 93 ALA A CA 1
ATOM 674 C C . ALA A 1 93 ? -4.965 10.164 10.633 1 96.81 93 ALA A C 1
ATOM 676 O O . ALA A 1 93 ? -4.324 9.203 11.062 1 96.81 93 ALA A O 1
ATOM 677 N N . LEU A 1 94 ? -4.961 10.539 9.352 1 97.75 94 LEU A N 1
ATOM 678 C CA . LEU A 1 94 ? -4.102 9.961 8.32 1 97.75 94 LEU A CA 1
ATOM 679 C C . LEU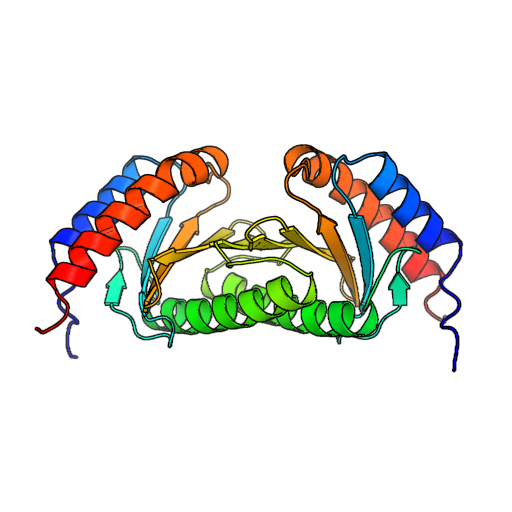 A 1 94 ? -3.322 11.039 7.586 1 97.75 94 LEU A C 1
ATOM 681 O O . LEU A 1 94 ? -3.863 12.109 7.293 1 97.75 94 LEU A O 1
ATOM 685 N N . LEU A 1 95 ? -2.094 10.773 7.324 1 97.5 95 LEU A N 1
ATOM 686 C CA . LEU A 1 95 ? -1.285 11.539 6.383 1 97.5 95 LEU A CA 1
ATOM 687 C C . LEU A 1 95 ? -1.189 10.82 5.039 1 97.5 95 LEU A C 1
ATOM 689 O O . LEU A 1 95 ? -0.764 9.664 4.977 1 97.5 95 LEU A O 1
ATOM 693 N N . THR A 1 96 ? -1.601 11.477 3.984 1 97 96 THR A N 1
ATOM 694 C CA . THR A 1 96 ? -1.455 10.953 2.631 1 97 96 THR A CA 1
ATOM 695 C C . THR A 1 96 ? -0.431 11.766 1.843 1 97 96 THR A C 1
ATOM 697 O O . THR A 1 96 ? -0.545 12.992 1.744 1 97 96 THR A O 1
ATOM 700 N N . VAL A 1 97 ? 0.513 11.062 1.313 1 96.62 97 VAL A N 1
ATOM 701 C CA . VAL A 1 97 ? 1.556 11.688 0.506 1 96.62 97 VAL A CA 1
A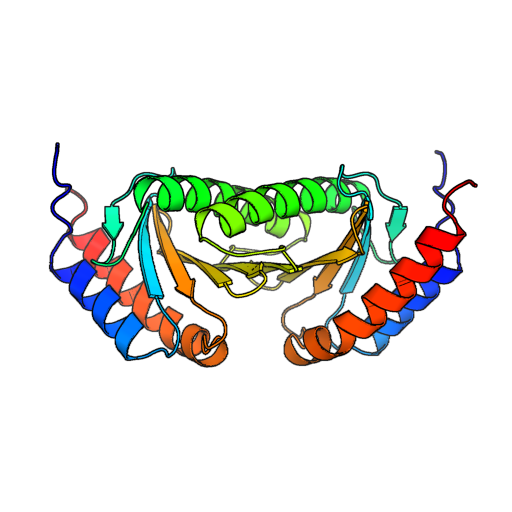TOM 702 C C . VAL A 1 97 ? 1.463 11.188 -0.934 1 96.62 97 VAL A C 1
ATOM 704 O O . VAL A 1 97 ? 1.469 9.984 -1.181 1 96.62 97 VAL A O 1
ATOM 707 N N . LEU A 1 98 ? 1.327 12.086 -1.82 1 95.94 98 LEU A N 1
ATOM 708 C CA . LEU A 1 98 ? 1.376 11.789 -3.248 1 95.94 98 LEU A CA 1
ATOM 709 C C . LEU A 1 98 ? 2.713 12.211 -3.846 1 95.94 98 LEU A C 1
ATOM 711 O O . LEU A 1 98 ? 3.189 13.32 -3.586 1 95.94 98 LEU A O 1
ATOM 715 N N . GLY A 1 99 ? 3.242 11.344 -4.574 1 95.94 99 GLY A N 1
ATOM 716 C CA . GLY A 1 99 ? 4.52 11.617 -5.211 1 95.94 99 GLY A CA 1
ATOM 717 C C . GLY A 1 99 ? 4.582 11.148 -6.652 1 95.94 99 GLY A C 1
ATOM 718 O O . GLY A 1 99 ? 3.758 10.336 -7.082 1 95.94 99 GLY A O 1
ATOM 719 N N . ASP A 1 100 ? 5.582 11.672 -7.34 1 94.19 100 ASP A N 1
ATOM 720 C CA . ASP A 1 100 ? 5.797 11.281 -8.727 1 94.19 100 ASP A CA 1
ATOM 721 C C . ASP A 1 100 ? 6.898 10.227 -8.836 1 94.19 100 ASP A C 1
ATOM 723 O O . ASP A 1 100 ? 7.258 9.594 -7.84 1 94.19 100 ASP A O 1
ATOM 727 N N . ASP A 1 101 ? 7.402 9.938 -10.102 1 90.19 101 ASP A N 1
ATOM 728 C CA . ASP A 1 101 ? 8.375 8.891 -10.375 1 90.19 101 ASP A CA 1
ATOM 729 C C . ASP A 1 101 ? 9.711 9.188 -9.703 1 90.19 101 ASP A C 1
ATOM 731 O O . ASP A 1 101 ? 10.547 8.289 -9.539 1 90.19 101 ASP A O 1
ATOM 735 N N . GLY A 1 102 ? 9.906 10.305 -9.242 1 92.5 102 GLY A N 1
ATOM 736 C CA . GLY A 1 102 ? 11.148 10.688 -8.594 1 92.5 102 GLY A CA 1
ATOM 737 C C . GLY A 1 102 ? 11.062 10.648 -7.078 1 92.5 102 GLY A C 1
ATOM 738 O O . GLY A 1 102 ? 12.008 11.055 -6.391 1 92.5 102 GLY A O 1
ATOM 739 N N . LEU A 1 103 ? 9.977 10.094 -6.57 1 94.44 103 LEU A N 1
ATOM 740 C CA . LEU A 1 103 ? 9.789 10.086 -5.125 1 94.44 103 LEU A CA 1
ATOM 741 C C . LEU A 1 103 ? 10.875 9.25 -4.445 1 94.44 103 LEU A C 1
ATOM 743 O O . LEU A 1 103 ? 11.109 8.102 -4.828 1 94.44 103 LEU A O 1
ATOM 747 N N . ASP A 1 104 ? 11.508 9.891 -3.568 1 94.38 104 ASP A N 1
ATOM 748 C CA . ASP A 1 104 ? 12.492 9.219 -2.725 1 94.38 104 ASP A CA 1
ATOM 749 C C . ASP A 1 104 ? 11.805 8.469 -1.579 1 94.38 104 ASP A C 1
ATOM 751 O O . ASP A 1 104 ? 11.711 8.992 -0.464 1 94.38 104 ASP A O 1
ATOM 755 N N . LEU A 1 105 ? 11.406 7.219 -1.827 1 87.94 105 LEU A N 1
ATOM 756 C CA . LEU A 1 105 ? 10.656 6.422 -0.865 1 87.94 105 LEU A CA 1
ATOM 757 C C . LEU A 1 105 ? 11.484 6.16 0.389 1 87.94 105 LEU A C 1
ATOM 759 O O . LEU A 1 105 ? 10.953 6.199 1.504 1 87.94 105 LEU A O 1
ATOM 763 N N . ALA A 1 106 ? 12.734 5.91 0.151 1 85.25 106 ALA A N 1
ATOM 764 C CA . ALA A 1 106 ? 13.609 5.68 1.294 1 85.25 106 ALA A CA 1
ATOM 765 C C . ALA A 1 106 ? 13.727 6.93 2.16 1 85.25 106 ALA A C 1
ATOM 767 O O . ALA A 1 106 ? 13.648 6.852 3.389 1 85.25 106 ALA A O 1
ATOM 768 N N . GLY A 1 107 ? 13.812 8.008 1.55 1 92.12 107 GLY A N 1
ATOM 769 C CA . GLY A 1 107 ? 13.844 9.273 2.268 1 92.12 107 GLY A CA 1
ATOM 770 C C . GLY A 1 107 ? 12.547 9.578 3.002 1 92.12 107 GLY A C 1
ATOM 771 O O . GLY A 1 107 ? 12.57 10.078 4.129 1 92.12 107 GLY A O 1
ATOM 772 N N . LEU A 1 108 ? 11.484 9.289 2.307 1 94.25 108 LEU A N 1
ATOM 773 C CA . LEU A 1 108 ? 10.188 9.484 2.943 1 94.25 108 LEU A CA 1
ATOM 774 C C . LEU A 1 108 ? 10.062 8.625 4.195 1 94.25 108 LEU A C 1
ATOM 776 O O . LEU A 1 108 ? 9.648 9.109 5.25 1 94.25 108 LEU A O 1
ATOM 780 N N . GLN A 1 109 ? 10.469 7.406 4.066 1 88 109 GLN A N 1
ATOM 781 C CA . GLN A 1 109 ? 10.375 6.484 5.191 1 88 109 GLN A CA 1
ATOM 782 C C . GLN A 1 109 ? 11.211 6.969 6.371 1 88 109 GLN A C 1
ATOM 784 O O . GLN A 1 109 ? 10.82 6.809 7.531 1 88 109 GLN A O 1
ATOM 789 N N . ARG A 1 110 ? 12.273 7.555 6.027 1 91.38 110 ARG A N 1
ATOM 790 C CA . ARG A 1 110 ? 13.156 8.055 7.074 1 91.38 110 ARG A CA 1
ATOM 791 C C . ARG A 1 110 ? 12.523 9.234 7.809 1 91.38 110 ARG A C 1
ATOM 793 O O . ARG A 1 110 ? 12.672 9.367 9.023 1 91.38 110 ARG A O 1
ATOM 800 N N . GLU A 1 111 ? 11.781 10.031 7.066 1 93.5 111 GLU A N 1
ATOM 801 C CA . GLU A 1 111 ? 11.266 11.289 7.594 1 93.5 111 GLU A CA 1
ATOM 802 C C . GLU A 1 111 ? 9.891 11.102 8.227 1 93.5 111 GLU A C 1
ATOM 804 O O . GLU A 1 111 ? 9.469 11.898 9.062 1 93.5 111 GLU A O 1
ATOM 809 N N . ILE A 1 112 ? 9.258 10.125 7.848 1 92.38 112 ILE A N 1
ATOM 810 C CA . ILE A 1 112 ? 7.82 10 8.07 1 92.38 112 ILE A CA 1
ATOM 811 C C . ILE A 1 112 ? 7.543 9.906 9.57 1 92.38 112 ILE A C 1
ATOM 813 O O . ILE A 1 112 ? 6.562 10.477 10.062 1 92.38 112 ILE A O 1
ATOM 817 N N . HIS A 1 113 ? 8.461 9.266 10.297 1 90.44 113 HIS A N 1
ATOM 818 C CA . HIS A 1 113 ? 8.219 9.094 11.719 1 90.44 113 HIS A CA 1
ATOM 819 C C . HIS A 1 113 ? 8.164 10.438 12.438 1 90.44 113 HIS A C 1
ATOM 821 O O . HIS A 1 113 ? 7.195 10.734 13.148 1 90.44 113 HIS A O 1
ATOM 827 N N . SER A 1 114 ? 9.164 11.203 12.25 1 95 114 SER A N 1
ATOM 828 C CA . SER A 1 114 ? 9.227 12.5 12.898 1 95 114 SER A CA 1
ATOM 829 C C . SER A 1 114 ? 8.094 13.406 12.43 1 95 114 SER A C 1
ATOM 831 O O . SER A 1 114 ? 7.547 14.188 13.211 1 95 114 SER A O 1
ATOM 833 N N . THR A 1 115 ? 7.754 13.32 11.195 1 96.19 115 THR A N 1
ATOM 834 C CA . THR A 1 115 ? 6.664 14.109 10.633 1 96.19 115 THR A CA 1
ATOM 835 C C . THR A 1 115 ? 5.336 13.742 11.289 1 96.19 115 THR A C 1
ATOM 837 O O . THR A 1 115 ? 4.605 14.617 11.758 1 96.19 115 THR A O 1
ATOM 840 N N . VAL A 1 116 ? 5.066 12.555 11.445 1 95.81 116 VAL A N 1
ATOM 841 C CA . VAL A 1 116 ? 3.822 12.062 12.023 1 95.81 116 VAL A CA 1
ATOM 842 C C . VAL A 1 116 ? 3.736 12.461 13.492 1 95.81 116 VAL A C 1
ATOM 844 O O . VAL A 1 116 ? 2.67 12.844 13.977 1 95.81 116 VAL A O 1
ATOM 847 N N . GLU A 1 117 ? 4.863 12.367 14.156 1 94.94 117 GLU A N 1
ATOM 848 C CA . GLU A 1 117 ? 4.887 12.773 15.562 1 94.94 117 GLU A CA 1
ATOM 849 C C . GLU A 1 117 ? 4.539 14.25 15.719 1 94.94 117 GLU A C 1
ATOM 851 O O . GLU A 1 117 ? 3.77 14.625 16.609 1 94.94 117 GLU A O 1
ATOM 856 N N . GLN A 1 118 ? 5.129 15.039 14.906 1 95 118 GLN A N 1
ATOM 857 C CA . GLN A 1 118 ? 4.863 16.469 14.953 1 95 118 GLN A CA 1
ATOM 858 C C . GLN A 1 118 ? 3.398 16.766 14.633 1 95 118 GLN A C 1
ATOM 860 O O . GLN A 1 118 ? 2.758 17.562 15.328 1 95 118 GLN A O 1
ATOM 865 N N . LEU A 1 119 ? 2.857 16.125 13.68 1 95.38 119 LEU A N 1
ATOM 866 C CA . LEU A 1 119 ? 1.467 16.328 13.289 1 95.38 119 LEU A CA 1
ATOM 867 C C . LEU A 1 119 ? 0.517 15.891 14.398 1 95.38 119 LEU A C 1
ATOM 869 O O . LEU A 1 119 ? -0.49 16.547 14.656 1 95.38 119 LEU A O 1
ATOM 873 N N . ALA A 1 120 ? 0.871 14.805 14.992 1 94.69 120 ALA A N 1
ATOM 874 C CA . ALA A 1 120 ? 0.052 14.297 16.094 1 94.69 120 ALA A CA 1
ATOM 875 C C . ALA A 1 120 ? -0.043 15.312 17.219 1 94.69 120 ALA A C 1
ATOM 877 O O . ALA A 1 120 ? -1.121 15.531 17.781 1 94.69 120 ALA A O 1
ATOM 878 N N . LYS A 1 121 ? 1.065 15.906 17.531 1 94.19 121 LYS A N 1
ATOM 879 C CA . LYS A 1 121 ? 1.104 16.906 18.594 1 94.19 121 LYS A CA 1
ATOM 880 C C . LYS A 1 121 ? 0.223 18.109 18.25 1 94.19 121 LYS A C 1
ATOM 882 O O . LYS A 1 121 ? -0.514 18.609 19.094 1 94.19 121 LYS A O 1
ATOM 887 N N . ILE A 1 122 ? 0.259 18.484 17.031 1 93.12 122 ILE A N 1
ATOM 888 C CA . ILE A 1 122 ? -0.518 19.641 16.594 1 93.12 122 ILE A CA 1
ATOM 889 C C . ILE A 1 122 ? -2.008 19.297 16.641 1 93.12 122 ILE A C 1
ATOM 891 O O . ILE A 1 122 ? -2.818 20.109 17.109 1 93.12 122 ILE A O 1
ATOM 895 N N . LEU A 1 123 ? -2.363 18.172 16.188 1 92.12 123 LEU A N 1
ATOM 896 C CA . LEU A 1 123 ? -3.76 17.75 16.125 1 92.12 123 LEU A CA 1
ATOM 897 C C . LEU A 1 123 ? -4.344 17.578 17.516 1 92.12 123 LEU A C 1
ATOM 899 O O . LEU A 1 123 ? -5.531 17.812 17.734 1 92.12 123 LEU A O 1
ATOM 903 N N . GLU A 1 124 ? -3.535 17.062 18.391 1 89.06 124 GLU A N 1
ATOM 904 C CA . GLU A 1 124 ? -3.973 16.891 19.766 1 89.06 124 GLU A CA 1
ATOM 905 C C . GLU A 1 124 ? -4.215 18.234 20.438 1 89.06 124 GLU A C 1
ATOM 907 O O . GLU A 1 124 ? -5.137 18.375 21.25 1 89.06 124 GLU A O 1
ATOM 912 N N . ALA A 1 125 ? -3.357 19.109 20.109 1 85.19 125 ALA A N 1
ATOM 913 C CA . ALA A 1 125 ? -3.48 20.453 20.688 1 85.19 125 ALA A CA 1
ATOM 914 C C . ALA A 1 125 ? -4.719 21.172 20.156 1 85.19 125 ALA A C 1
ATOM 916 O O . ALA A 1 125 ? -5.281 22.031 20.844 1 85.19 125 ALA A O 1
ATOM 917 N N . ASP A 1 126 ? -5.133 20.781 18.938 1 75.38 126 ASP A N 1
ATOM 918 C CA . ASP A 1 126 ? -6.277 21.453 18.328 1 75.38 126 ASP A CA 1
ATOM 919 C C . ASP A 1 126 ? -7.582 20.734 18.672 1 75.38 126 ASP A C 1
ATOM 921 O O . ASP A 1 126 ? -8.664 21.219 18.344 1 75.38 126 ASP A O 1
ATOM 925 N N . ALA A 1 127 ? -7.555 19.547 19.266 1 68.19 127 ALA A N 1
ATOM 926 C CA . ALA A 1 127 ? -8.742 18.797 19.641 1 68.19 127 ALA A CA 1
ATOM 927 C C . ALA A 1 127 ? -9.516 19.484 20.75 1 68.19 127 ALA A C 1
ATOM 929 O O . ALA A 1 127 ? -8.922 19.984 21.719 1 68.19 127 ALA A O 1
ATOM 930 N N . PRO A 1 128 ? -10.672 19.922 20.375 1 58.28 128 PRO A N 1
ATOM 931 C CA . PRO A 1 128 ? -11.414 20.609 21.438 1 58.28 128 PRO A CA 1
ATOM 932 C C . PRO A 1 128 ? -11.305 19.906 22.797 1 58.28 128 PRO A C 1
ATOM 934 O O . PRO A 1 128 ? -11.195 18.688 22.844 1 58.28 128 PRO A O 1
ATOM 937 N N . ALA A 1 129 ? -10.883 20.594 23.875 1 47.22 129 ALA A N 1
ATOM 938 C CA . ALA A 1 129 ? -10.93 20.125 25.266 1 47.22 129 ALA A CA 1
ATOM 939 C C . ALA A 1 129 ? -12.25 19.438 25.562 1 47.22 129 ALA A C 1
ATOM 941 O O . ALA A 1 129 ? -13.289 19.781 24.984 1 47.22 129 ALA A O 1
ATOM 942 N N . MET B 1 1 ? -14.836 -31.016 -1.437 1 29.11 1 MET B N 1
ATOM 943 C CA . MET B 1 1 ? -13.789 -30.062 -1.052 1 29.11 1 MET B CA 1
ATOM 944 C C . MET B 1 1 ? -12.836 -29.812 -2.211 1 29.11 1 MET B C 1
ATOM 946 O O . MET B 1 1 ? -12.047 -30.688 -2.574 1 29.11 1 MET B O 1
ATOM 950 N N . SER B 1 2 ? -13.375 -29.312 -3.324 1 36.44 2 SER B N 1
ATOM 951 C CA . SER B 1 2 ? -12.688 -29.219 -4.605 1 36.44 2 SER B CA 1
ATOM 952 C C . SER B 1 2 ? -11.258 -28.719 -4.43 1 36.44 2 SER B C 1
ATOM 954 O O . SER B 1 2 ? -11.055 -27.578 -3.979 1 36.44 2 SER B O 1
ATOM 956 N N . THR B 1 3 ? -10.383 -29.5 -3.945 1 40.69 3 THR B N 1
ATOM 957 C CA . THR B 1 3 ? -8.945 -29.281 -3.84 1 40.69 3 THR B CA 1
ATOM 958 C C . THR B 1 3 ? -8.422 -28.516 -5.051 1 40.69 3 THR B C 1
ATOM 960 O O . THR B 1 3 ? -8.5 -29 -6.184 1 40.69 3 THR B O 1
ATOM 963 N N . VAL B 1 4 ? -8.734 -27.234 -5.148 1 47.69 4 VAL B N 1
ATOM 964 C CA . VAL B 1 4 ? -8.195 -26.531 -6.309 1 47.69 4 VAL B CA 1
ATOM 965 C C . VAL B 1 4 ? -6.762 -27 -6.574 1 47.69 4 VAL B C 1
ATOM 967 O O . VAL B 1 4 ? -5.914 -26.938 -5.684 1 47.69 4 VAL B O 1
ATOM 970 N N . HIS B 1 5 ? -6.609 -28 -7.312 1 52.31 5 HIS B N 1
ATOM 971 C CA . HIS B 1 5 ? -5.371 -28.484 -7.918 1 52.31 5 HIS B CA 1
ATOM 972 C C . HIS B 1 5 ? -4.48 -27.312 -8.344 1 52.31 5 HIS B C 1
ATOM 974 O O . HIS B 1 5 ? -4.883 -26.484 -9.164 1 52.31 5 HIS B O 1
ATOM 980 N N . GLN B 1 6 ? -3.742 -26.797 -7.344 1 62.31 6 GLN B N 1
ATOM 981 C CA . GLN B 1 6 ? -2.781 -25.766 -7.703 1 62.31 6 GLN B CA 1
ATOM 982 C C . GLN B 1 6 ? -1.872 -26.219 -8.836 1 62.31 6 GLN B C 1
ATOM 984 O O . GLN B 1 6 ? -1.272 -27.297 -8.758 1 62.31 6 GLN B O 1
ATOM 989 N N . PRO B 1 7 ? -1.983 -25.594 -9.961 1 66 7 PRO B N 1
ATOM 990 C CA . PRO B 1 7 ? -1.102 -26.016 -11.055 1 66 7 PRO B CA 1
ATOM 991 C C . PRO B 1 7 ? 0.367 -26.062 -10.641 1 66 7 PRO B C 1
ATOM 993 O O . PRO B 1 7 ? 0.884 -25.109 -10.062 1 66 7 PRO B O 1
ATOM 996 N N . GLU B 1 8 ? 1.001 -27.219 -10.758 1 78.88 8 GLU B N 1
ATOM 997 C CA . GLU B 1 8 ? 2.363 -27.531 -10.336 1 78.88 8 GLU B CA 1
ATOM 998 C C . GLU B 1 8 ? 3.346 -26.453 -10.781 1 78.88 8 GLU B C 1
ATOM 1000 O O . GLU B 1 8 ? 4.176 -26 -9.992 1 78.88 8 GLU B O 1
ATOM 1005 N N . PRO B 1 9 ? 3.148 -25.922 -11.977 1 89.94 9 PRO B N 1
ATOM 1006 C CA . PRO B 1 9 ? 4.117 -24.906 -12.414 1 89.94 9 PRO B CA 1
ATOM 1007 C C . PRO B 1 9 ? 4.012 -23.609 -11.625 1 89.94 9 PRO B C 1
ATOM 1009 O O . PRO B 1 9 ? 5.027 -22.953 -11.375 1 89.94 9 PRO B O 1
ATOM 1012 N N . LEU B 1 10 ? 2.859 -23.281 -11.188 1 92.56 10 LEU B N 1
ATOM 1013 C CA . LEU B 1 10 ? 2.691 -22.047 -10.414 1 92.56 10 LEU B CA 1
ATOM 1014 C C . LEU B 1 10 ? 3.361 -22.172 -9.047 1 92.56 10 LEU B C 1
ATOM 1016 O O . LEU B 1 10 ? 4.074 -21.266 -8.617 1 92.56 10 LEU B O 1
ATOM 1020 N N . VAL B 1 11 ? 3.174 -23.266 -8.492 1 89.88 11 VAL B N 1
ATOM 1021 C CA . VAL B 1 11 ? 3.695 -23.516 -7.152 1 89.88 11 VAL B CA 1
ATOM 1022 C C . VAL B 1 11 ? 5.223 -23.484 -7.176 1 89.88 11 VAL B C 1
ATOM 1024 O O . VAL B 1 11 ? 5.855 -23 -6.238 1 89.88 11 VAL B O 1
ATOM 1027 N N . GLU B 1 12 ? 5.773 -23.969 -8.242 1 91.38 12 GLU B N 1
ATOM 1028 C CA . GLU B 1 12 ? 7.223 -23.953 -8.398 1 91.38 12 GLU B CA 1
ATOM 1029 C C . GLU B 1 12 ? 7.77 -22.531 -8.438 1 91.38 12 GLU B C 1
ATOM 1031 O O . GLU B 1 12 ? 8.789 -22.234 -7.816 1 91.38 12 GLU B O 1
ATOM 1036 N N . VAL B 1 13 ? 7.066 -21.703 -9.172 1 94.12 13 VAL B N 1
ATOM 1037 C CA . VAL B 1 13 ? 7.488 -20.312 -9.289 1 94.12 13 VAL B CA 1
ATOM 1038 C C . VAL B 1 13 ? 7.359 -19.609 -7.938 1 94.12 13 VAL B C 1
ATOM 1040 O O . VAL B 1 13 ? 8.258 -18.875 -7.52 1 94.12 13 VAL B O 1
ATOM 1043 N N . LEU B 1 14 ? 6.297 -19.922 -7.223 1 93.75 14 LEU B N 1
ATOM 1044 C CA . LEU B 1 14 ? 6.051 -19.312 -5.918 1 93.75 14 LEU B CA 1
ATOM 1045 C C . LEU B 1 14 ? 7.09 -19.766 -4.898 1 93.75 14 LEU B C 1
ATOM 1047 O O . LEU B 1 14 ? 7.594 -18.969 -4.113 1 93.75 14 LEU B O 1
ATOM 1051 N N . THR B 1 15 ? 7.414 -21.047 -4.992 1 89.81 15 THR B N 1
ATOM 1052 C CA . THR B 1 15 ? 8.414 -21.609 -4.094 1 89.81 15 THR B CA 1
ATOM 1053 C C . THR B 1 15 ? 9.789 -20.984 -4.352 1 89.81 15 THR B C 1
ATOM 1055 O O . THR B 1 15 ? 10.508 -20.656 -3.414 1 89.81 15 THR B O 1
ATOM 1058 N N . ALA B 1 16 ? 10.125 -20.781 -5.605 1 92.25 16 ALA B N 1
ATOM 1059 C CA . ALA B 1 16 ? 11.398 -20.156 -5.977 1 92.25 16 ALA B CA 1
ATOM 1060 C C . ALA B 1 16 ? 11.484 -18.734 -5.445 1 92.25 16 ALA B C 1
ATOM 1062 O O . ALA B 1 16 ? 12.539 -18.312 -4.957 1 92.25 16 ALA B O 1
ATOM 1063 N N . LEU B 1 17 ? 10.398 -17.969 -5.539 1 94.25 17 LEU B N 1
ATOM 1064 C CA . LEU B 1 17 ? 10.359 -16.594 -5.027 1 94.25 17 LEU B CA 1
ATOM 1065 C C . LEU B 1 17 ? 10.633 -16.578 -3.525 1 94.25 17 LEU B C 1
ATOM 1067 O O . LEU B 1 17 ? 11.406 -15.742 -3.045 1 94.25 17 LEU B O 1
ATOM 1071 N N . ARG B 1 18 ? 10.031 -17.438 -2.824 1 92 18 ARG B N 1
ATOM 1072 C CA . ARG B 1 18 ? 10.195 -17.531 -1.377 1 92 18 ARG B CA 1
ATOM 1073 C C . ARG B 1 18 ? 11.641 -17.844 -1.005 1 92 18 ARG B C 1
ATOM 1075 O O . ARG B 1 18 ? 12.156 -17.328 -0.012 1 92 18 ARG B O 1
ATOM 1082 N N . GLU B 1 19 ? 1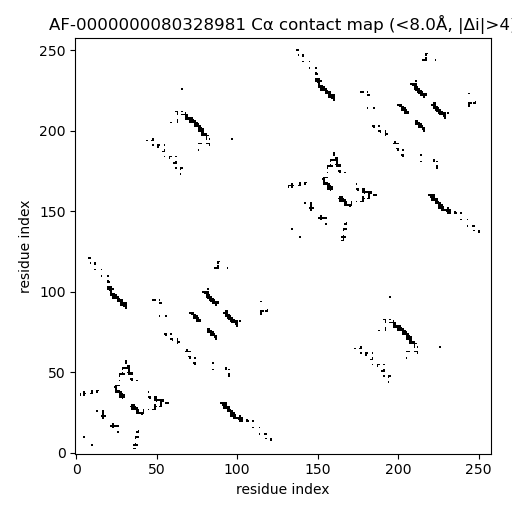2.242 -18.688 -1.799 1 91.5 19 GLU B N 1
ATOM 1083 C CA . GLU B 1 19 ? 13.625 -19.062 -1.533 1 91.5 19 GLU B CA 1
ATOM 1084 C C . GLU B 1 19 ? 14.594 -17.938 -1.893 1 91.5 19 GLU B C 1
ATOM 1086 O O . GLU B 1 19 ? 15.656 -17.812 -1.281 1 91.5 19 GLU B O 1
ATOM 1091 N N . GLN B 1 20 ? 14.219 -17.125 -2.83 1 93.88 20 GLN B N 1
ATOM 1092 C CA . GLN B 1 20 ? 15.102 -16.078 -3.354 1 93.88 20 GLN B CA 1
ATOM 1093 C C . GLN B 1 20 ? 14.992 -14.805 -2.531 1 93.88 20 GLN B C 1
ATOM 1095 O O . GLN B 1 20 ? 15.922 -13.992 -2.512 1 93.88 20 GLN B O 1
ATOM 1100 N N . VAL B 1 21 ? 13.859 -14.602 -1.909 1 95.44 21 VAL B N 1
ATOM 1101 C CA . VAL B 1 21 ? 13.641 -13.359 -1.175 1 95.44 21 VAL B CA 1
ATOM 1102 C C . VAL B 1 21 ? 13.484 -13.656 0.314 1 95.44 21 VAL B C 1
ATOM 1104 O O . VAL B 1 21 ? 12.516 -14.297 0.725 1 95.44 21 VAL B O 1
ATOM 1107 N N . MET B 1 22 ? 14.383 -13.125 1.071 1 95.44 22 MET B N 1
ATOM 1108 C CA . MET B 1 22 ? 14.359 -13.352 2.512 1 95.44 22 MET B CA 1
ATOM 1109 C C . MET B 1 22 ? 13.102 -12.758 3.137 1 95.44 22 MET B C 1
ATOM 1111 O O . MET B 1 22 ? 12.695 -11.648 2.789 1 95.44 22 MET B O 1
ATOM 1115 N N . GLY B 1 23 ? 12.477 -13.547 4.004 1 95.5 23 GLY B N 1
ATOM 1116 C CA . GLY B 1 23 ? 11.391 -13 4.801 1 95.5 23 GLY B CA 1
ATOM 1117 C C . GLY B 1 23 ? 10.023 -13.273 4.211 1 95.5 23 GLY B C 1
ATOM 1118 O O . GLY B 1 23 ? 9 -12.945 4.816 1 95.5 23 GLY B O 1
ATOM 1119 N N . VAL B 1 24 ? 9.992 -13.828 2.992 1 95 24 VAL B N 1
ATOM 1120 C CA . VAL B 1 24 ? 8.711 -14.211 2.414 1 95 24 VAL B CA 1
ATOM 1121 C C . VAL B 1 24 ? 8.148 -15.43 3.148 1 95 24 VAL B C 1
ATOM 1123 O O . VAL B 1 24 ? 8.812 -16.469 3.227 1 95 24 VAL B O 1
ATOM 1126 N N . ASN B 1 25 ? 6.965 -15.312 3.629 1 91.56 25 ASN B N 1
ATOM 1127 C CA . ASN B 1 25 ? 6.34 -16.391 4.383 1 91.56 25 ASN B CA 1
ATOM 1128 C C . ASN B 1 25 ? 5.32 -17.156 3.537 1 91.56 25 ASN B C 1
ATOM 1130 O O . ASN B 1 25 ? 5.258 -18.391 3.588 1 91.56 25 ASN B O 1
ATOM 1134 N N . GLU B 1 26 ? 4.516 -16.422 2.887 1 92.44 26 GLU B N 1
ATOM 1135 C CA . GLU B 1 26 ? 3.398 -16.984 2.135 1 92.44 26 GLU B CA 1
ATOM 1136 C C . GLU B 1 26 ? 3.178 -16.219 0.829 1 92.44 26 GLU B C 1
ATOM 1138 O O . GLU B 1 26 ? 3.42 -15.016 0.756 1 92.44 26 GLU B O 1
ATOM 1143 N N . THR B 1 27 ? 2.752 -16.984 -0.154 1 95.56 27 THR B N 1
ATOM 1144 C CA . THR B 1 27 ? 2.371 -16.391 -1.432 1 95.56 27 THR B CA 1
ATOM 1145 C C . THR B 1 27 ? 1.033 -16.953 -1.909 1 95.56 27 THR B C 1
ATOM 1147 O O . THR B 1 27 ? 0.751 -18.125 -1.729 1 95.56 27 THR B O 1
ATOM 1150 N N . VAL B 1 28 ? 0.256 -16.094 -2.494 1 95.62 28 VAL B N 1
ATOM 1151 C CA . VAL B 1 28 ? -1.073 -16.453 -2.975 1 95.62 28 VAL B CA 1
ATOM 1152 C C . VAL B 1 28 ? -1.304 -15.859 -4.359 1 95.62 28 VAL B C 1
ATOM 1154 O O . VAL B 1 28 ? -0.94 -14.703 -4.613 1 95.62 28 VAL B O 1
ATOM 1157 N N . ILE B 1 29 ? -1.884 -16.625 -5.238 1 96.88 29 ILE B N 1
ATOM 1158 C CA . ILE B 1 29 ? -2.357 -16.125 -6.527 1 96.88 29 ILE B CA 1
ATOM 1159 C C . ILE B 1 29 ? -3.885 -16.141 -6.555 1 96.88 29 ILE B C 1
ATOM 1161 O O . ILE B 1 29 ? -4.508 -17.141 -6.203 1 96.88 29 ILE B O 1
ATOM 1165 N N . SER B 1 30 ? -4.441 -15.094 -6.941 1 96.75 30 SER B N 1
ATOM 1166 C CA . SER B 1 30 ? -5.891 -14.969 -7.059 1 96.75 30 SER B CA 1
ATOM 1167 C C . SER B 1 30 ? -6.281 -14.281 -8.359 1 96.75 30 SER B C 1
ATOM 1169 O O . SER B 1 30 ? -5.441 -13.68 -9.031 1 96.75 30 SER B O 1
ATOM 1171 N N . THR B 1 31 ? -7.535 -14.461 -8.781 1 96.31 31 THR B N 1
ATOM 1172 C CA . THR B 1 31 ? -8.078 -13.609 -9.836 1 96.31 31 THR B CA 1
ATOM 1173 C C . THR B 1 31 ?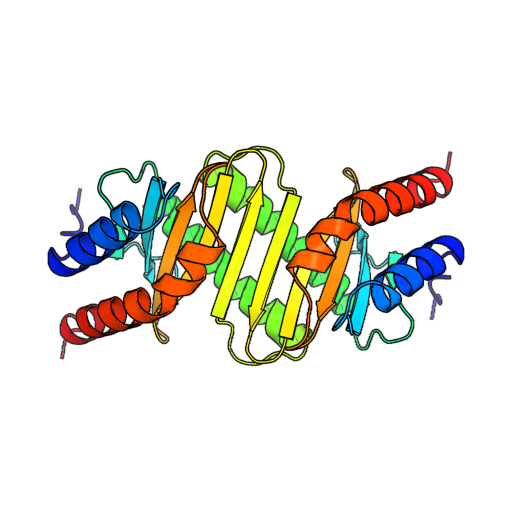 -8.359 -12.203 -9.297 1 96.31 31 THR B C 1
ATOM 1175 O O . THR B 1 31 ? -8.398 -11.992 -8.086 1 96.31 31 THR B O 1
ATOM 1178 N N . VAL B 1 32 ? -8.508 -11.266 -10.219 1 95.81 32 VAL B N 1
ATOM 1179 C CA . VAL B 1 32 ? -8.742 -9.875 -9.844 1 95.81 32 VAL B CA 1
ATOM 1180 C C . VAL B 1 32 ? -10.102 -9.75 -9.148 1 95.81 32 VAL B C 1
ATOM 1182 O O . VAL B 1 32 ? -10.352 -8.773 -8.445 1 95.81 32 VAL B O 1
ATOM 1185 N N . ASP B 1 33 ? -10.945 -10.727 -9.352 1 95.5 33 ASP B N 1
ATOM 1186 C CA . ASP B 1 33 ? -12.242 -10.672 -8.68 1 95.5 33 ASP B CA 1
ATOM 1187 C C . ASP B 1 33 ? -12.219 -11.477 -7.383 1 95.5 33 ASP B C 1
ATOM 1189 O O . ASP B 1 33 ? -13.266 -11.656 -6.746 1 95.5 33 ASP B O 1
ATOM 1193 N N . GLY B 1 34 ? -11.039 -12.055 -7.031 1 96.81 34 GLY B N 1
ATOM 1194 C CA . GLY B 1 34 ? -10.859 -12.516 -5.664 1 96.81 34 GLY B CA 1
ATOM 1195 C C . GLY B 1 34 ? -10.859 -14.031 -5.539 1 96.81 34 GLY B C 1
ATOM 1196 O O . GLY B 1 34 ? -10.859 -14.57 -4.43 1 96.81 34 GLY B O 1
ATOM 1197 N N . LEU B 1 35 ? -10.922 -14.781 -6.559 1 96.38 35 LEU B N 1
ATOM 1198 C CA . LEU B 1 35 ? -10.93 -16.234 -6.496 1 96.38 35 LEU B CA 1
ATOM 1199 C C . LEU B 1 35 ? -9.508 -16.781 -6.348 1 96.38 35 LEU B C 1
ATOM 1201 O O . LEU B 1 35 ? -8.594 -16.344 -7.039 1 96.38 35 LEU B O 1
ATOM 1205 N N . LEU B 1 36 ? -9.359 -17.734 -5.473 1 96.06 36 LEU B N 1
ATOM 1206 C CA . LEU B 1 36 ? -8.062 -18.359 -5.254 1 96.06 36 LEU B CA 1
ATOM 1207 C C . LEU B 1 36 ? -7.664 -19.219 -6.453 1 96.06 36 LEU B C 1
ATOM 1209 O O . LEU B 1 36 ? -8.469 -20.016 -6.949 1 96.06 36 LEU B O 1
ATOM 1213 N N . VAL B 1 37 ? -6.488 -19 -6.922 1 94.38 37 VAL B N 1
ATOM 1214 C CA . VAL B 1 37 ? -5.965 -19.797 -8.031 1 94.38 37 VAL B CA 1
ATOM 1215 C C . VAL B 1 37 ? -4.926 -20.781 -7.52 1 94.38 37 VAL B C 1
ATOM 1217 O O . VAL B 1 37 ? -4.973 -21.969 -7.859 1 94.38 37 VAL B O 1
ATOM 1220 N N . ALA B 1 38 ? -3.979 -20.25 -6.746 1 93.19 38 ALA B N 1
ATOM 1221 C CA . ALA B 1 38 ? -2.914 -21.078 -6.18 1 93.19 38 ALA B CA 1
ATOM 1222 C C . ALA B 1 38 ? -2.312 -20.406 -4.941 1 93.19 38 ALA B C 1
ATOM 1224 O O . ALA B 1 38 ? -2.424 -19.203 -4.762 1 93.19 38 ALA B O 1
ATOM 1225 N N . SER B 1 39 ? -1.835 -21.172 -4.078 1 91.94 39 SER B N 1
ATOM 1226 C CA . SER B 1 39 ? -1.082 -20.672 -2.928 1 91.94 39 SER B CA 1
ATOM 1227 C C . SER B 1 39 ? 0.074 -21.609 -2.59 1 91.94 39 SER B C 1
ATOM 1229 O O . SER B 1 39 ? 0.073 -22.781 -2.984 1 91.94 39 SER B O 1
ATOM 1231 N N . ASP B 1 40 ? 0.952 -20.969 -1.997 1 83.81 40 ASP B N 1
ATOM 1232 C CA . ASP B 1 40 ? 2.021 -21.875 -1.58 1 83.81 40 ASP B CA 1
ATOM 1233 C C . ASP B 1 40 ? 1.595 -22.719 -0.38 1 83.81 40 ASP B C 1
ATOM 1235 O O . ASP B 1 40 ? 0.509 -22.516 0.169 1 83.81 40 ASP B O 1
ATOM 1239 N N . ALA B 1 41 ? 2.354 -23.656 -0.027 1 64.81 41 ALA B N 1
ATOM 1240 C CA . ALA B 1 41 ? 2 -24.703 0.925 1 64.81 41 ALA B CA 1
ATOM 1241 C C . ALA B 1 41 ? 1.814 -24.141 2.328 1 64.81 41 ALA B C 1
ATOM 1243 O O . ALA B 1 41 ? 1.123 -24.734 3.16 1 64.81 41 ALA B O 1
ATOM 1244 N N . ASP B 1 42 ? 2.195 -23 2.578 1 72.25 42 ASP B N 1
ATOM 1245 C CA . ASP B 1 42 ? 2.223 -22.484 3.945 1 72.25 42 ASP B CA 1
ATOM 1246 C C . ASP B 1 42 ? 1.121 -21.453 4.168 1 72.25 42 ASP B C 1
ATOM 1248 O O . ASP B 1 42 ? 1.024 -20.859 5.246 1 72.25 42 ASP B O 1
ATOM 1252 N N . ALA B 1 43 ? 0.283 -21.469 3.166 1 70.81 43 ALA B N 1
ATOM 1253 C CA . ALA B 1 43 ? -0.745 -20.438 3.314 1 70.81 43 ALA B CA 1
ATOM 1254 C C . ALA B 1 43 ? -1.813 -20.875 4.312 1 70.81 43 ALA B C 1
ATOM 1256 O O . ALA B 1 43 ? -2.336 -21.984 4.23 1 70.81 43 ALA B O 1
ATOM 1257 N N . VAL B 1 44 ? -2.055 -20.031 5.336 1 75.25 44 VAL B N 1
ATOM 1258 C CA . VAL B 1 44 ? -2.947 -20.359 6.441 1 75.25 44 VAL B CA 1
ATOM 1259 C C . VAL B 1 44 ? -4.398 -20.156 6.016 1 75.25 44 VAL B C 1
ATOM 1261 O O . VAL B 1 44 ? -5.211 -21.078 6.09 1 75.25 44 VAL B O 1
ATOM 1264 N N . GLN B 1 45 ? -4.777 -19 5.445 1 89.25 45 GLN B N 1
ATOM 1265 C CA . GLN B 1 45 ? -6.113 -18.672 4.969 1 89.25 45 GLN B CA 1
ATOM 1266 C C . GLN B 1 45 ? -6.066 -18.062 3.564 1 89.25 45 GLN B C 1
ATOM 1268 O O . GLN B 1 45 ? -6.422 -16.906 3.369 1 89.25 45 GLN B O 1
ATOM 1273 N N . PRO B 1 46 ? -5.73 -18.953 2.637 1 93.12 46 PRO B N 1
ATOM 1274 C CA . PRO B 1 46 ? -5.473 -18.438 1.29 1 93.12 46 PRO B CA 1
ATOM 1275 C C . PRO B 1 46 ? -6.719 -17.828 0.645 1 93.12 46 PRO B C 1
ATOM 1277 O O . PRO B 1 46 ? -6.617 -16.844 -0.103 1 93.12 46 PRO B O 1
ATOM 1280 N N . GLU B 1 47 ? -7.922 -18.391 0.95 1 95.12 47 GLU B N 1
ATOM 1281 C CA . GLU B 1 47 ? -9.141 -17.875 0.337 1 95.12 47 GLU B CA 1
ATOM 1282 C C . GLU B 1 47 ? -9.461 -16.469 0.838 1 95.12 47 GLU B C 1
ATOM 1284 O O . GLU B 1 47 ? -9.875 -15.602 0.062 1 95.12 47 GLU B O 1
ATOM 1289 N N . SER B 1 48 ? -9.25 -16.281 2.104 1 96.25 48 SER B N 1
ATOM 1290 C CA . SER B 1 48 ? -9.484 -14.945 2.662 1 96.25 48 SER B CA 1
ATOM 1291 C C . SER B 1 48 ? -8.484 -13.938 2.123 1 96.25 48 SER B C 1
ATOM 1293 O O . SER B 1 48 ? -8.852 -12.812 1.78 1 96.25 48 SER B O 1
ATOM 1295 N N . ILE B 1 49 ? -7.27 -14.352 1.975 1 95.62 49 ILE B N 1
ATOM 1296 C CA . ILE B 1 49 ? -6.219 -13.492 1.443 1 95.62 49 ILE B CA 1
ATOM 1297 C C . ILE B 1 49 ? -6.52 -13.156 -0.016 1 95.62 49 ILE B C 1
ATOM 1299 O O . ILE B 1 49 ? -6.371 -12 -0.438 1 95.62 49 ILE B O 1
ATOM 1303 N N . ALA B 1 50 ? -6.969 -14.125 -0.739 1 96.88 50 ALA B N 1
ATOM 1304 C CA . ALA B 1 50 ? -7.324 -13.906 -2.139 1 96.88 50 ALA B CA 1
ATOM 1305 C C . ALA B 1 50 ? -8.43 -12.859 -2.268 1 96.88 50 ALA B C 1
ATOM 1307 O O . ALA B 1 50 ? -8.312 -11.922 -3.055 1 96.88 50 ALA B O 1
ATOM 1308 N N . ALA B 1 51 ? -9.445 -12.984 -1.507 1 97.75 51 ALA B N 1
ATOM 1309 C CA . ALA B 1 51 ? -10.586 -12.062 -1.538 1 97.75 51 ALA B CA 1
ATOM 1310 C C . ALA B 1 51 ? -10.156 -10.648 -1.159 1 97.75 51 ALA B C 1
ATOM 1312 O O . ALA B 1 51 ? -10.508 -9.688 -1.84 1 97.75 51 ALA B O 1
ATOM 1313 N N . LEU B 1 52 ? -9.32 -10.539 -0.118 1 97.38 52 LEU B N 1
ATOM 1314 C CA . LEU B 1 52 ? -8.875 -9.234 0.368 1 97.38 52 LEU B CA 1
ATOM 1315 C C . LEU B 1 52 ? -7.887 -8.602 -0.602 1 97.38 52 LEU B C 1
ATOM 1317 O O . LEU B 1 52 ? -7.848 -7.375 -0.745 1 97.38 52 LEU B O 1
ATOM 1321 N N . SER B 1 53 ? -7.109 -9.445 -1.254 1 97.94 53 SER B N 1
ATOM 1322 C CA . SER B 1 53 ? -6.184 -8.922 -2.252 1 97.94 53 SER B CA 1
ATOM 1323 C C . SER B 1 53 ? -6.926 -8.234 -3.391 1 97.94 53 SER B C 1
ATOM 1325 O O . SER B 1 53 ? -6.527 -7.152 -3.834 1 97.94 53 SER B O 1
ATOM 1327 N N . ALA B 1 54 ? -8.031 -8.875 -3.82 1 98 54 ALA B N 1
ATOM 1328 C CA . ALA B 1 54 ? -8.852 -8.289 -4.879 1 98 54 ALA B CA 1
ATOM 1329 C C . ALA B 1 54 ? -9.438 -6.949 -4.438 1 98 54 ALA B C 1
ATOM 1331 O O . ALA B 1 54 ? -9.391 -5.965 -5.184 1 98 54 ALA B O 1
ATOM 1332 N N . ALA B 1 55 ? -9.992 -6.949 -3.254 1 98.06 55 ALA B N 1
ATOM 1333 C CA . ALA B 1 55 ? -10.57 -5.719 -2.725 1 98.06 55 ALA B CA 1
ATOM 1334 C C . ALA B 1 55 ? -9.516 -4.629 -2.584 1 98.06 55 ALA B C 1
ATOM 1336 O O . ALA B 1 55 ? -9.758 -3.473 -2.945 1 98.06 55 ALA B O 1
ATOM 1337 N N . THR B 1 56 ? -8.383 -4.977 -2.096 1 97.94 56 THR B N 1
ATOM 1338 C CA . THR B 1 5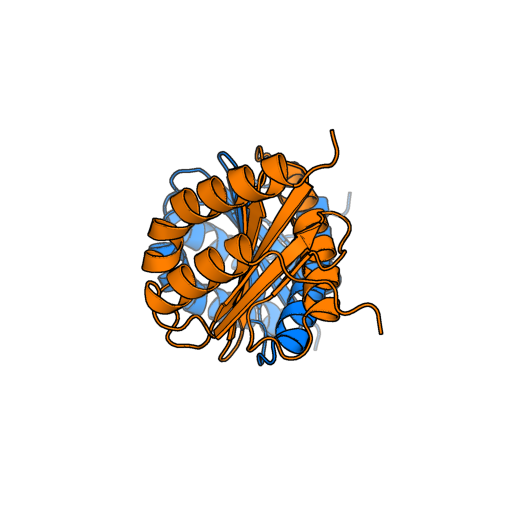6 ? -7.293 -4.035 -1.891 1 97.94 56 THR B CA 1
ATOM 1339 C C . THR B 1 56 ? -6.793 -3.488 -3.225 1 97.94 56 THR B C 1
ATOM 1341 O O . THR B 1 56 ? -6.59 -2.281 -3.371 1 97.94 56 THR B O 1
ATOM 1344 N N . HIS B 1 57 ? -6.609 -4.324 -4.148 1 97.69 57 HIS B N 1
ATOM 1345 C CA . HIS B 1 57 ? -6.137 -3.908 -5.465 1 97.69 57 HIS B CA 1
ATOM 1346 C C . HIS B 1 57 ? -7.156 -3.01 -6.156 1 97.69 57 HIS B C 1
ATOM 1348 O O . HIS B 1 57 ? -6.789 -2.008 -6.777 1 97.69 57 HIS B O 1
ATOM 1354 N N . SER B 1 58 ? -8.398 -3.396 -6.094 1 97.19 58 SER B N 1
ATOM 1355 C CA . SER B 1 58 ? -9.469 -2.594 -6.684 1 97.19 58 SER B CA 1
ATOM 1356 C C . SER B 1 58 ? -9.484 -1.184 -6.102 1 97.19 58 SER B C 1
ATOM 1358 O O . SER B 1 58 ? -9.508 -0.2 -6.844 1 97.19 58 SER B O 1
ATOM 1360 N N . LEU B 1 59 ? -9.43 -1.107 -4.816 1 97.38 59 LEU B N 1
ATOM 1361 C CA . LEU B 1 59 ? -9.398 0.197 -4.164 1 97.38 59 LEU B CA 1
ATOM 1362 C C . LEU B 1 59 ? -8.109 0.941 -4.484 1 97.38 59 LEU B C 1
ATOM 1364 O O . LEU B 1 59 ? -8.117 2.164 -4.652 1 97.38 59 LEU B O 1
ATOM 1368 N N . GLY B 1 60 ? -7.023 0.243 -4.516 1 97.44 60 GLY B N 1
ATOM 1369 C CA . GLY B 1 60 ? -5.758 0.837 -4.914 1 97.44 60 GLY B CA 1
ATOM 1370 C C . GLY B 1 60 ? -5.805 1.478 -6.285 1 97.44 60 GLY B C 1
ATOM 1371 O O . GLY B 1 60 ? -5.219 2.543 -6.5 1 97.44 60 GLY B O 1
ATOM 1372 N N . ARG B 1 61 ? -6.496 0.808 -7.191 1 96.5 61 ARG B N 1
ATOM 1373 C CA . ARG B 1 61 ? -6.668 1.359 -8.531 1 96.5 61 ARG B CA 1
ATOM 1374 C C . ARG B 1 61 ? -7.438 2.674 -8.484 1 96.5 61 ARG B C 1
ATOM 1376 O O . ARG B 1 61 ? -7.082 3.631 -9.18 1 96.5 61 ARG B O 1
ATOM 1383 N N . ARG B 1 62 ? -8.422 2.693 -7.715 1 96.62 62 ARG B N 1
ATOM 1384 C CA . ARG B 1 62 ? -9.203 3.916 -7.566 1 96.62 62 ARG B CA 1
ATOM 1385 C C . ARG B 1 62 ? -8.352 5.043 -6.984 1 96.62 62 ARG B C 1
ATOM 1387 O O . ARG B 1 62 ? -8.438 6.188 -7.434 1 96.62 62 ARG B O 1
ATOM 1394 N N . MET B 1 63 ? -7.566 4.75 -5.992 1 96.62 63 MET B N 1
ATOM 1395 C CA . MET B 1 63 ? -6.668 5.73 -5.383 1 96.62 63 MET B CA 1
ATOM 1396 C C . MET B 1 63 ? -5.648 6.234 -6.398 1 96.62 63 MET B C 1
ATOM 1398 O O . MET B 1 63 ? -5.391 7.438 -6.477 1 96.62 63 MET B O 1
ATOM 1402 N N . ALA B 1 64 ? -5.07 5.312 -7.156 1 95.44 64 ALA B N 1
ATOM 1403 C CA . ALA B 1 64 ? -4.094 5.676 -8.18 1 95.44 64 ALA B CA 1
ATOM 1404 C C . ALA B 1 64 ? -4.703 6.629 -9.203 1 95.44 64 ALA B C 1
ATOM 1406 O O . ALA B 1 64 ? -4.078 7.625 -9.578 1 95.44 64 ALA B O 1
ATOM 1407 N N . GLN B 1 65 ? -5.922 6.285 -9.602 1 95.31 65 GLN B N 1
ATOM 1408 C CA . GLN B 1 65 ? -6.617 7.129 -10.57 1 95.31 65 GLN B CA 1
ATOM 1409 C C . GLN B 1 65 ? -6.867 8.523 -10 1 95.31 65 GLN B C 1
ATOM 1411 O O . GLN B 1 65 ? -6.621 9.523 -10.672 1 95.31 65 GLN B O 1
ATOM 1416 N N . GLU B 1 66 ? -7.332 8.539 -8.805 1 94.12 66 GLU B N 1
ATOM 1417 C CA . GLU B 1 66 ? -7.605 9.812 -8.148 1 94.12 66 GLU B CA 1
ATOM 1418 C C . GLU B 1 66 ? -6.336 10.648 -8.016 1 94.12 66 GLU B C 1
ATOM 1420 O O . GLU B 1 66 ? -6.383 11.883 -8.086 1 94.12 66 GLU B O 1
ATOM 1425 N N . ALA B 1 67 ? -5.223 9.984 -7.828 1 93.5 67 ALA B N 1
ATOM 1426 C CA . ALA B 1 67 ? -3.936 10.656 -7.645 1 93.5 67 ALA B CA 1
ATOM 1427 C C . ALA B 1 67 ? -3.324 11.047 -8.984 1 93.5 67 ALA B C 1
ATOM 1429 O O . ALA B 1 67 ? -2.262 11.672 -9.031 1 93.5 67 ALA B O 1
ATOM 1430 N N . GLY B 1 68 ? -3.971 10.656 -10.047 1 93.06 68 GLY B N 1
ATOM 1431 C CA . GLY B 1 68 ? -3.486 11.023 -11.367 1 93.06 68 GLY B CA 1
ATOM 1432 C C . GLY B 1 68 ? -2.465 10.047 -11.914 1 93.06 68 GLY B C 1
ATOM 1433 O O . GLY B 1 68 ? -1.652 10.406 -12.773 1 93.06 68 GLY B O 1
ATOM 1434 N N . GLY B 1 69 ? -2.438 8.898 -11.391 1 94 69 GLY B N 1
ATOM 1435 C CA . GLY B 1 69 ? -1.498 7.887 -11.844 1 94 69 GLY B CA 1
ATOM 1436 C C . GLY B 1 69 ? -2.049 7.023 -12.961 1 94 69 GLY B C 1
ATOM 1437 O O . GLY B 1 69 ? -3.248 7.047 -13.242 1 94 69 GLY B O 1
ATOM 1438 N N . GLY B 1 70 ? -1.139 6.305 -13.617 1 94.62 70 GLY B N 1
ATOM 1439 C CA . GLY B 1 70 ? -1.515 5.324 -14.625 1 94.62 70 GLY B CA 1
ATOM 1440 C C . GLY B 1 70 ? -1.852 3.969 -14.039 1 94.62 70 GLY B C 1
ATOM 1441 O O . GLY B 1 70 ? -2.545 3.879 -13.023 1 94.62 70 GLY B O 1
ATOM 1442 N N . GLU B 1 71 ? -1.376 2.947 -14.727 1 94.12 71 GLU B N 1
ATOM 1443 C CA . GLU B 1 71 ? -1.669 1.573 -14.328 1 94.12 71 GLU B CA 1
ATOM 1444 C C . GLU B 1 71 ? -1.089 1.258 -12.953 1 94.12 71 GLU B C 1
ATOM 1446 O O . GLU B 1 71 ? 0.067 1.584 -12.672 1 94.12 71 GLU B O 1
ATOM 1451 N N . LEU B 1 72 ? -1.983 0.717 -12.133 1 95.25 72 LEU B N 1
ATOM 1452 C CA . LEU B 1 72 ? -1.535 0.285 -10.812 1 95.25 72 LEU B CA 1
ATOM 1453 C C . LEU B 1 72 ? -0.617 -0.928 -10.922 1 95.25 72 LEU B C 1
ATOM 1455 O O . LEU B 1 72 ? -0.981 -1.936 -11.531 1 95.25 72 LEU B O 1
ATOM 1459 N N . ARG B 1 73 ? 0.512 -0.818 -10.32 1 91.31 73 ARG B N 1
ATOM 1460 C CA . ARG B 1 73 ? 1.467 -1.922 -10.344 1 91.31 73 ARG B CA 1
ATOM 1461 C C . ARG B 1 73 ? 1.362 -2.76 -9.07 1 91.31 73 ARG B C 1
ATOM 1463 O O . ARG B 1 73 ? 1.203 -3.98 -9.141 1 91.31 73 ARG B O 1
ATOM 1470 N N . ASP B 1 74 ? 1.399 -2.049 -7.969 1 94.5 74 ASP B N 1
ATOM 1471 C CA . ASP B 1 74 ? 1.295 -2.824 -6.734 1 94.5 74 ASP B CA 1
ATOM 1472 C C . ASP B 1 74 ? 0.724 -1.975 -5.602 1 94.5 74 ASP B C 1
ATOM 1474 O O . ASP B 1 74 ? 0.666 -0.748 -5.703 1 94.5 74 ASP B O 1
ATOM 1478 N N . VAL B 1 75 ? 0.214 -2.613 -4.617 1 97 75 VAL B N 1
ATOM 1479 C CA . VAL B 1 75 ? -0.205 -2.074 -3.326 1 97 75 VAL B CA 1
ATOM 1480 C C . VAL B 1 75 ? 0.526 -2.801 -2.201 1 97 75 VAL B C 1
ATOM 1482 O O . VAL B 1 75 ? 0.611 -4.031 -2.199 1 97 75 VAL B O 1
ATOM 1485 N N . SER B 1 76 ? 0.982 -2.07 -1.243 1 96.5 76 SER B N 1
ATOM 1486 C CA . SER B 1 76 ? 1.694 -2.689 -0.131 1 96.5 76 SER B CA 1
ATOM 1487 C C . SER B 1 76 ? 1.209 -2.145 1.208 1 96.5 76 SER B C 1
ATOM 1489 O O . SER B 1 76 ? 0.824 -0.978 1.307 1 96.5 76 SER B O 1
ATOM 1491 N N . THR B 1 77 ? 1.171 -2.982 2.143 1 96.19 77 THR B N 1
ATOM 1492 C CA . THR B 1 77 ? 0.856 -2.607 3.518 1 96.19 77 THR B CA 1
ATOM 1493 C C . THR B 1 77 ? 1.988 -3.004 4.457 1 96.19 77 THR B C 1
ATOM 1495 O O . THR B 1 77 ? 2.619 -4.047 4.273 1 96.19 77 THR B O 1
ATOM 1498 N N . ARG B 1 78 ? 2.275 -2.166 5.402 1 93.75 78 ARG B N 1
ATOM 1499 C CA . ARG B 1 78 ? 3.232 -2.451 6.465 1 93.75 78 ARG B CA 1
ATOM 1500 C C . ARG B 1 78 ? 2.57 -2.369 7.836 1 93.75 78 ARG B C 1
ATOM 1502 O O . ARG B 1 78 ? 2.033 -1.324 8.211 1 93.75 78 ARG B O 1
ATOM 1509 N N . SER B 1 79 ? 2.615 -3.428 8.508 1 94.75 79 SER B N 1
ATOM 1510 C CA . SER B 1 79 ? 2.109 -3.527 9.867 1 94.75 79 SER B CA 1
ATOM 1511 C C . SER B 1 79 ? 3.164 -4.102 10.812 1 94.75 79 SER B C 1
ATOM 1513 O O . SER B 1 79 ? 4.211 -4.574 10.359 1 94.75 79 SER B O 1
ATOM 1515 N N . ALA B 1 80 ? 2.918 -3.943 12.086 1 93.5 80 ALA B N 1
ATOM 1516 C CA . ALA B 1 80 ? 3.846 -4.523 13.055 1 93.5 80 ALA B CA 1
ATOM 1517 C C . ALA B 1 80 ? 4.039 -6.016 12.805 1 93.5 80 ALA B C 1
ATOM 1519 O O . ALA B 1 80 ? 3.094 -6.801 12.93 1 93.5 80 ALA B O 1
ATOM 1520 N N . GLY B 1 81 ? 5.207 -6.352 12.305 1 93.81 81 GLY B N 1
ATOM 1521 C CA . GLY B 1 81 ? 5.609 -7.746 12.18 1 93.81 81 GLY B CA 1
ATOM 1522 C C . GLY B 1 81 ? 5.211 -8.367 10.852 1 93.81 81 GLY B C 1
ATOM 1523 O O . GLY B 1 81 ? 5.484 -9.539 10.609 1 93.81 81 GLY B O 1
ATOM 1524 N N . ARG B 1 82 ? 4.492 -7.613 10.062 1 94.38 82 ARG B N 1
ATOM 1525 C CA . ARG B 1 82 ? 4.016 -8.227 8.828 1 94.38 82 ARG B CA 1
ATOM 1526 C C . ARG B 1 82 ? 3.996 -7.219 7.684 1 94.38 82 ARG B C 1
ATOM 1528 O O . ARG B 1 82 ? 3.607 -6.062 7.875 1 94.38 82 ARG B O 1
ATOM 1535 N N . HIS B 1 83 ? 4.316 -7.723 6.496 1 95.75 83 HIS B N 1
ATOM 1536 C CA . HIS B 1 83 ? 4.215 -6.984 5.242 1 95.75 83 HIS B CA 1
ATOM 1537 C C . HIS B 1 83 ? 3.365 -7.734 4.227 1 95.75 83 HIS B C 1
ATOM 1539 O O . HIS B 1 83 ? 3.447 -8.961 4.129 1 95.75 83 HIS B O 1
ATOM 1545 N N . VAL B 1 84 ? 2.59 -6.98 3.516 1 96.69 84 VAL B N 1
ATOM 1546 C CA . VAL B 1 84 ? 1.817 -7.551 2.418 1 96.69 84 VAL B CA 1
ATOM 1547 C C . VAL B 1 84 ? 2.074 -6.762 1.138 1 96.69 84 VAL B C 1
ATOM 1549 O O . VAL B 1 84 ? 2.021 -5.527 1.143 1 96.69 84 VAL B O 1
ATOM 1552 N N . VAL B 1 85 ? 2.346 -7.473 0.074 1 97.06 85 VAL B N 1
ATOM 1553 C CA . VAL B 1 85 ? 2.516 -6.848 -1.235 1 97.06 85 VAL B CA 1
ATOM 1554 C C . VAL B 1 85 ? 1.616 -7.543 -2.258 1 97.06 85 VAL B C 1
ATOM 1556 O O . VAL B 1 85 ? 1.662 -8.766 -2.404 1 97.06 85 VAL B O 1
ATOM 1559 N N . ILE B 1 86 ? 0.832 -6.762 -2.898 1 97.75 86 ILE B N 1
ATOM 1560 C CA . ILE B 1 86 ? -0.065 -7.262 -3.934 1 97.75 86 ILE B CA 1
ATOM 1561 C C . ILE B 1 86 ? 0.354 -6.707 -5.293 1 97.75 86 ILE B C 1
ATOM 1563 O O . ILE B 1 86 ? 0.435 -5.492 -5.477 1 97.75 86 ILE B O 1
ATOM 1567 N N . GLN B 1 87 ? 0.547 -7.609 -6.199 1 97.19 87 GLN B N 1
ATOM 1568 C CA . GLN B 1 87 ? 1.007 -7.254 -7.535 1 97.19 87 GLN B CA 1
ATOM 1569 C C . GLN B 1 87 ? 0.066 -7.801 -8.609 1 97.19 87 GLN B C 1
ATOM 1571 O O . GLN B 1 87 ? -0.331 -8.969 -8.555 1 97.19 87 GLN B O 1
ATOM 1576 N N . ALA B 1 88 ? -0.204 -6.977 -9.555 1 96 88 ALA B N 1
ATOM 1577 C CA . ALA B 1 88 ? -0.998 -7.449 -10.68 1 96 88 ALA B CA 1
ATOM 1578 C C . ALA B 1 88 ? -0.183 -8.391 -11.57 1 96 88 ALA B C 1
ATOM 1580 O O . ALA B 1 88 ? 0.999 -8.141 -11.82 1 96 88 ALA B O 1
ATOM 1581 N N . ILE B 1 89 ? -0.737 -9.445 -11.922 1 95.81 89 ILE B N 1
ATOM 1582 C CA . ILE B 1 89 ? -0.237 -10.328 -12.977 1 95.81 89 ILE B CA 1
ATOM 1583 C C . ILE B 1 89 ? -1.067 -10.133 -14.242 1 95.81 89 ILE B C 1
ATOM 1585 O O . ILE B 1 89 ? -2.146 -10.711 -14.383 1 95.81 89 ILE B O 1
ATOM 1589 N N . GLY B 1 90 ? -0.576 -9.375 -15.156 1 90.25 90 GLY B N 1
ATOM 1590 C CA . GLY B 1 90 ? -1.425 -9.008 -16.281 1 90.25 90 GLY B CA 1
ATOM 1591 C C . GLY B 1 90 ? -2.709 -8.32 -15.852 1 90.25 90 GLY B C 1
ATOM 1592 O O . GLY B 1 90 ? -2.697 -7.469 -14.961 1 90.25 90 GLY B O 1
ATOM 1593 N N . GLU B 1 91 ? -3.838 -8.672 -16.578 1 89.31 91 GLU B N 1
ATOM 1594 C CA . GLU B 1 91 ? -5.102 -7.988 -16.328 1 89.31 91 GLU B CA 1
ATOM 1595 C C . GLU B 1 91 ? -6.062 -8.867 -15.523 1 89.31 91 GLU B C 1
ATOM 1597 O O . GLU B 1 91 ? -7.117 -8.398 -15.094 1 89.31 91 GLU B O 1
ATOM 1602 N N . ARG B 1 92 ? -5.629 -10.094 -15.18 1 91.12 92 ARG B N 1
ATOM 1603 C CA . ARG B 1 92 ? -6.656 -11.016 -14.711 1 91.12 92 ARG B CA 1
ATOM 1604 C C . ARG B 1 92 ? -6.309 -11.57 -13.328 1 91.12 92 ARG B C 1
ATOM 1606 O O . ARG B 1 92 ? -7.172 -12.109 -12.633 1 91.12 92 ARG B O 1
ATOM 1613 N N . ALA B 1 93 ? -5.012 -11.492 -12.984 1 96.81 93 ALA B N 1
ATOM 1614 C CA . ALA B 1 93 ? -4.617 -12.188 -11.758 1 96.81 93 ALA B CA 1
ATOM 1615 C C . ALA B 1 93 ? -3.766 -11.289 -10.875 1 96.81 93 ALA B C 1
ATOM 1617 O O . ALA B 1 93 ? -3.281 -10.242 -11.312 1 96.81 93 ALA B O 1
ATOM 1618 N N . LEU B 1 94 ? -3.668 -11.656 -9.594 1 97.81 94 LEU B N 1
ATOM 1619 C CA . LEU B 1 94 ? -2.869 -10.953 -8.594 1 97.81 94 LEU B CA 1
ATOM 1620 C C . LEU B 1 94 ? -1.922 -11.922 -7.887 1 97.81 94 LEU B C 1
ATOM 1622 O O . LEU B 1 94 ? -2.295 -13.055 -7.586 1 97.81 94 LEU B O 1
ATOM 1626 N N . LEU B 1 95 ? -0.741 -11.477 -7.648 1 97.56 95 LEU B N 1
ATOM 1627 C CA . LEU B 1 95 ? 0.196 -12.117 -6.73 1 97.56 95 LEU B CA 1
ATOM 1628 C C . LEU B 1 95 ? 0.232 -11.391 -5.391 1 97.56 95 LEU B C 1
ATOM 1630 O O . LEU B 1 95 ? 0.495 -10.188 -5.336 1 97.56 95 LEU B O 1
ATOM 1634 N N . THR B 1 96 ? -0.046 -12.102 -4.332 1 97.06 96 THR B N 1
ATOM 1635 C CA . THR B 1 96 ? 0.064 -11.562 -2.982 1 97.06 96 THR B CA 1
ATOM 1636 C C . THR B 1 96 ? 1.215 -12.227 -2.229 1 97.06 96 THR B C 1
ATOM 1638 O O . THR B 1 96 ? 1.275 -13.453 -2.127 1 97.06 96 THR B O 1
ATOM 1641 N N . VAL B 1 97 ? 2.062 -11.391 -1.72 1 96.75 97 VAL B N 1
ATOM 1642 C CA . VAL B 1 97 ? 3.209 -11.859 -0.947 1 96.75 97 VAL B CA 1
ATOM 1643 C C . VAL B 1 97 ? 3.092 -11.375 0.497 1 96.75 97 VAL B C 1
ATOM 1645 O O . VAL B 1 97 ? 2.936 -10.18 0.747 1 96.75 97 VAL B O 1
ATOM 1648 N N . LEU B 1 98 ? 3.117 -12.289 1.385 1 96.06 98 LEU B N 1
ATOM 1649 C CA . LEU B 1 98 ? 3.168 -11.984 2.811 1 96.06 98 LEU B CA 1
ATOM 1650 C C . LEU B 1 98 ? 4.57 -12.219 3.365 1 96.06 98 LEU B C 1
ATOM 1652 O O . LEU B 1 98 ? 5.188 -13.25 3.09 1 96.06 98 LEU B O 1
ATOM 1656 N N . GLY B 1 99 ? 4.98 -11.273 4.086 1 96.06 99 GLY B N 1
ATOM 1657 C CA . GLY B 1 99 ? 6.305 -11.367 4.68 1 96.06 99 GLY B CA 1
ATOM 1658 C C . GLY B 1 99 ? 6.344 -10.883 6.121 1 96.06 99 GLY B C 1
ATOM 1659 O O . GLY B 1 99 ? 5.426 -10.203 6.578 1 96.06 99 GLY B O 1
ATOM 1660 N N . ASP B 1 100 ? 7.43 -11.258 6.773 1 94.31 100 ASP B N 1
ATOM 1661 C CA . ASP B 1 100 ? 7.625 -10.836 8.156 1 94.31 100 ASP B CA 1
ATOM 1662 C C . ASP B 1 100 ? 8.578 -9.648 8.234 1 94.31 100 ASP B C 1
ATOM 1664 O O . ASP B 1 100 ? 8.812 -8.969 7.238 1 94.31 100 ASP B O 1
ATOM 1668 N N . ASP B 1 101 ? 9.07 -9.281 9.477 1 90.31 101 ASP B N 1
ATOM 1669 C CA . ASP B 1 101 ? 9.898 -8.109 9.727 1 90.31 101 ASP B CA 1
ATOM 1670 C C . ASP B 1 101 ? 11.242 -8.227 9.016 1 90.31 101 ASP B C 1
ATOM 1672 O O . ASP B 1 101 ? 11.938 -7.223 8.828 1 90.31 101 ASP B O 1
ATOM 1676 N N . GLY B 1 102 ? 11.578 -9.32 8.555 1 92.6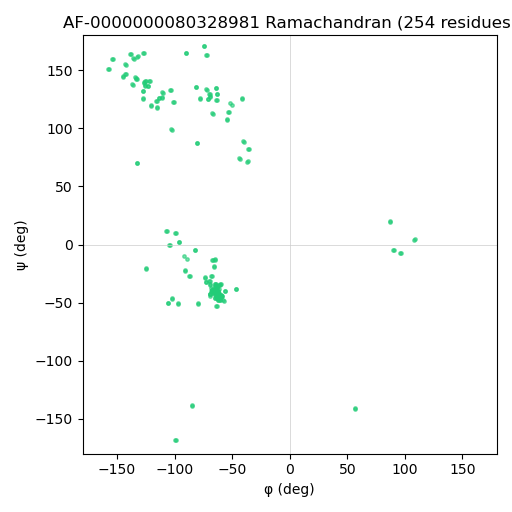2 102 GLY B N 1
ATOM 1677 C CA . GLY B 1 102 ? 12.844 -9.523 7.863 1 92.62 102 GLY B CA 1
ATOM 1678 C C . GLY B 1 102 ? 12.711 -9.5 6.355 1 92.62 102 GLY B C 1
ATOM 1679 O O . GLY B 1 102 ? 13.672 -9.773 5.637 1 92.62 102 GLY B O 1
ATOM 1680 N N . LEU B 1 103 ? 11.523 -9.102 5.895 1 94.56 103 LEU B N 1
ATOM 1681 C CA . LEU B 1 103 ? 11.297 -9.117 4.453 1 94.56 103 LEU B CA 1
ATOM 1682 C C . LEU B 1 103 ? 12.234 -8.141 3.746 1 94.56 103 LEU B C 1
ATOM 1684 O O . LEU B 1 103 ? 12.32 -6.969 4.125 1 94.56 103 LEU B O 1
ATOM 1688 N N . ASP B 1 104 ? 12.938 -8.68 2.842 1 94.44 104 ASP B N 1
ATOM 1689 C CA . ASP B 1 104 ? 13.781 -7.871 1.971 1 94.44 104 ASP B CA 1
ATOM 1690 C C . ASP B 1 104 ? 12.969 -7.23 0.85 1 94.44 104 ASP B C 1
ATOM 1692 O O . ASP B 1 104 ? 12.914 -7.758 -0.263 1 94.44 104 ASP B O 1
ATOM 1696 N N . LEU B 1 105 ? 12.406 -6.051 1.114 1 88.06 105 LEU B N 1
ATOM 1697 C CA . LEU B 1 105 ? 11.523 -5.371 0.178 1 88.06 105 LEU B CA 1
ATOM 1698 C C . LEU B 1 105 ? 12.266 -4.996 -1.1 1 88.06 105 LEU B C 1
ATOM 1700 O O . LEU B 1 105 ? 11.719 -5.105 -2.197 1 88.06 105 LEU B O 1
ATOM 1704 N N . ALA B 1 106 ? 13.477 -4.559 -0.903 1 85.31 106 ALA B N 1
ATOM 1705 C CA . ALA B 1 106 ? 14.281 -4.211 -2.072 1 85.31 106 ALA B CA 1
ATOM 1706 C C . ALA B 1 106 ? 14.539 -5.438 -2.943 1 85.31 106 ALA B C 1
ATOM 1708 O O . ALA B 1 106 ? 14.422 -5.371 -4.168 1 85.31 106 ALA B O 1
ATOM 1709 N N . GLY B 1 107 ? 14.789 -6.5 -2.336 1 92.12 107 GLY B N 1
ATOM 1710 C CA . GLY B 1 107 ? 14.977 -7.75 -3.057 1 92.12 107 GLY B CA 1
ATOM 1711 C C . GLY B 1 107 ? 13.719 -8.227 -3.754 1 92.12 107 GLY B C 1
ATOM 1712 O O . GLY B 1 107 ? 13.773 -8.719 -4.883 1 92.12 107 GLY B O 1
ATOM 1713 N N . LEU B 1 108 ? 12.648 -8.102 -3.02 1 94.31 108 LEU B N 1
ATOM 1714 C CA . LEU B 1 108 ? 11.367 -8.477 -3.619 1 94.31 108 LEU B CA 1
ATOM 1715 C C . LEU B 1 108 ? 11.086 -7.641 -4.863 1 94.31 108 LEU B C 1
ATOM 1717 O O . LEU B 1 108 ? 10.719 -8.18 -5.906 1 94.31 108 LEU B O 1
ATOM 1721 N N . GLN B 1 109 ? 11.312 -6.387 -4.742 1 87.94 109 GLN B N 1
ATOM 1722 C CA . GLN B 1 109 ? 11.062 -5.484 -5.859 1 87.94 109 GLN B CA 1
ATOM 1723 C C . GLN B 1 109 ? 11.922 -5.848 -7.066 1 87.94 109 GLN B C 1
ATOM 1725 O O . GLN B 1 109 ? 11.469 -5.75 -8.211 1 87.94 109 GLN B O 1
ATOM 1730 N N . ARG B 1 110 ? 13.078 -6.281 -6.766 1 91.44 110 ARG B N 1
ATOM 1731 C CA . ARG B 1 110 ? 13.992 -6.652 -7.844 1 91.44 110 ARG B CA 1
ATOM 1732 C C . ARG B 1 110 ? 13.5 -7.906 -8.562 1 91.44 110 ARG B C 1
ATOM 1734 O O . ARG B 1 110 ? 13.633 -8.016 -9.781 1 91.44 110 ARG B O 1
ATOM 1741 N N . GLU B 1 111 ? 12.891 -8.789 -7.797 1 93.62 111 GLU B N 1
ATOM 1742 C CA . GLU B 1 111 ? 12.539 -10.109 -8.312 1 93.62 111 GLU B CA 1
ATOM 1743 C C . GLU B 1 111 ? 11.133 -10.109 -8.906 1 93.62 111 GLU B C 1
ATOM 1745 O O . GLU B 1 111 ? 10.805 -10.961 -9.742 1 93.62 111 GLU B O 1
ATOM 1750 N N . ILE B 1 112 ? 10.375 -9.242 -8.516 1 92.75 112 ILE B N 1
ATOM 1751 C CA . ILE B 1 112 ? 8.93 -9.312 -8.695 1 92.75 112 ILE B CA 1
ATOM 1752 C C . ILE B 1 112 ? 8.602 -9.273 -10.188 1 92.75 112 ILE B C 1
ATOM 1754 O O . ILE B 1 112 ? 7.695 -9.969 -10.648 1 92.75 112 ILE B O 1
ATOM 1758 N N . HIS B 1 113 ? 9.391 -8.5 -10.93 1 90.56 113 HIS B N 1
ATOM 1759 C CA . HIS B 1 113 ? 9.086 -8.359 -12.344 1 90.56 113 HIS B CA 1
ATOM 1760 C C . HIS B 1 113 ? 9.203 -9.703 -13.07 1 90.56 113 HIS B C 1
ATOM 1762 O O . HIS B 1 113 ? 8.266 -10.133 -13.742 1 90.56 113 HIS B O 1
ATOM 1768 N N . SER B 1 114 ? 10.32 -10.312 -12.898 1 95.06 114 SER B N 1
ATOM 1769 C CA . SER B 1 114 ? 10.539 -11.594 -13.562 1 95.06 114 SER B CA 1
ATOM 1770 C C . SER B 1 114 ? 9.562 -12.648 -13.062 1 95.06 114 SER B C 1
ATOM 1772 O O . SER B 1 114 ? 9.109 -13.508 -13.828 1 95.06 114 SER B O 1
ATOM 1774 N N . THR B 1 115 ? 9.25 -12.617 -11.812 1 96.31 115 THR B N 1
ATOM 1775 C CA . THR B 1 115 ? 8.297 -13.555 -11.227 1 96.31 115 THR B CA 1
ATOM 1776 C C . THR B 1 115 ? 6.914 -13.383 -11.844 1 96.31 115 THR B C 1
ATOM 1778 O O . THR B 1 115 ? 6.301 -14.352 -12.289 1 96.31 115 THR B O 1
ATOM 1781 N N . VAL B 1 116 ? 6.469 -12.242 -11.984 1 95.94 116 VAL B N 1
ATOM 1782 C CA . VAL B 1 116 ? 5.148 -11.93 -12.523 1 95.94 116 VAL B CA 1
ATOM 1783 C C . VAL B 1 116 ? 5.078 -12.336 -13.992 1 95.94 116 VAL B C 1
ATOM 1785 O O . VAL B 1 116 ? 4.062 -12.867 -14.445 1 95.94 116 VAL B O 1
ATOM 1788 N N . GLU B 1 117 ? 6.168 -12.078 -14.688 1 95.06 117 GLU B N 1
ATOM 1789 C CA . GLU B 1 117 ? 6.207 -12.477 -16.094 1 95.06 117 GLU B CA 1
ATOM 1790 C C . GLU B 1 117 ? 6.066 -13.992 -16.25 1 95.06 117 GLU B C 1
ATOM 1792 O O . GLU B 1 117 ? 5.328 -14.469 -17.109 1 95.06 117 GLU B O 1
ATOM 1797 N N . GLN B 1 118 ? 6.785 -14.68 -15.453 1 95.12 118 GLN B N 1
ATOM 1798 C CA . GLN B 1 118 ? 6.723 -16.141 -15.492 1 95.12 118 GLN B CA 1
ATOM 1799 C C . GLN B 1 118 ? 5.324 -16.641 -15.133 1 95.12 118 GLN B C 1
ATOM 1801 O O . GLN B 1 118 ? 4.781 -17.516 -15.805 1 95.12 118 GLN B O 1
ATOM 1806 N N . LEU B 1 119 ? 4.719 -16.078 -14.164 1 95.5 119 LEU B N 1
ATOM 1807 C CA . LEU B 1 119 ? 3.383 -16.484 -13.727 1 95.5 119 LEU B CA 1
ATOM 1808 C C . LEU B 1 119 ? 2.348 -16.188 -14.812 1 95.5 119 LEU B C 1
ATOM 1810 O O . LEU B 1 119 ? 1.437 -16.984 -15.039 1 95.5 119 LEU B O 1
ATOM 1814 N N . ALA B 1 120 ? 2.531 -15.062 -15.414 1 94.75 120 ALA B N 1
ATOM 1815 C CA . ALA B 1 120 ? 1.616 -14.672 -16.484 1 94.75 120 ALA B CA 1
ATOM 1816 C C . ALA B 1 120 ? 1.629 -15.695 -17.609 1 94.75 120 ALA B C 1
ATOM 1818 O O . ALA B 1 120 ? 0.576 -16.062 -18.141 1 94.75 120 ALA B O 1
ATOM 1819 N N . LYS B 1 121 ? 2.809 -16.125 -17.953 1 94.19 121 LYS B N 1
ATOM 1820 C CA . LYS B 1 121 ? 2.955 -17.109 -19.016 1 94.19 121 LYS B CA 1
ATOM 1821 C C . LYS B 1 121 ? 2.264 -18.422 -18.656 1 94.19 121 LYS B C 1
ATOM 1823 O O . LYS B 1 121 ? 1.581 -19.031 -19.484 1 94.19 121 LYS B O 1
ATOM 1828 N N . ILE B 1 122 ? 2.393 -18.797 -17.438 1 93.19 122 ILE B N 1
ATOM 1829 C CA . ILE B 1 122 ? 1.801 -20.047 -16.984 1 93.19 122 ILE B CA 1
ATOM 1830 C C . ILE B 1 122 ? 0.279 -19.938 -16.969 1 93.19 122 ILE B C 1
ATOM 1832 O O . ILE B 1 122 ? -0.423 -20.844 -17.422 1 93.19 122 ILE B O 1
ATOM 1836 N N . LEU B 1 123 ? -0.226 -18.844 -16.516 1 92.06 123 LEU B N 1
ATOM 1837 C CA . LEU B 1 123 ? -1.665 -18.641 -16.406 1 92.06 123 LEU B CA 1
ATOM 1838 C C . LEU B 1 123 ? -2.311 -18.547 -17.781 1 92.06 123 LEU B C 1
ATOM 1840 O O . LEU B 1 123 ? -3.459 -18.953 -17.969 1 92.06 123 LEU B O 1
ATOM 1844 N N . GLU B 1 124 ? -1.612 -17.922 -18.672 1 89 124 GLU B N 1
ATOM 1845 C CA . GLU B 1 124 ? -2.111 -17.812 -20.047 1 89 124 GLU B CA 1
ATOM 1846 C C . GLU B 1 124 ? -2.18 -19.188 -20.703 1 89 124 GLU B C 1
ATOM 1848 O O . GLU B 1 124 ? -3.098 -19.469 -21.484 1 89 124 GLU B O 1
ATOM 1853 N N . ALA B 1 125 ? -1.189 -19.938 -20.406 1 85.19 125 ALA B N 1
ATOM 1854 C CA . ALA B 1 125 ? -1.139 -21.281 -20.984 1 85.19 125 ALA B CA 1
ATOM 1855 C C . ALA B 1 125 ? -2.246 -22.156 -20.422 1 85.19 125 ALA B C 1
ATOM 1857 O O . ALA B 1 125 ? -2.691 -23.109 -21.078 1 85.19 125 ALA B O 1
ATOM 1858 N N . ASP B 1 126 ? -2.676 -21.844 -19.188 1 75.38 126 ASP B N 1
ATOM 1859 C CA . ASP B 1 126 ? -3.695 -22.656 -18.531 1 75.38 126 ASP B CA 1
ATOM 1860 C C . ASP B 1 126 ? -5.098 -22.141 -18.859 1 75.38 126 ASP B C 1
ATOM 1862 O O . ASP B 1 126 ? -6.094 -22.766 -18.484 1 75.38 126 ASP B O 1
ATOM 1866 N N . ALA B 1 127 ? -5.254 -20.953 -19.438 1 68.25 127 ALA B N 1
ATOM 1867 C CA . ALA B 1 127 ? -6.551 -20.359 -19.766 1 68.25 127 ALA B CA 1
ATOM 1868 C C . ALA B 1 127 ? -7.254 -21.156 -20.859 1 68.25 127 ALA B C 1
ATOM 1870 O O . ALA B 1 127 ? -6.625 -21.562 -21.828 1 68.25 127 ALA B O 1
ATOM 1871 N N . PRO B 1 128 ? -8.328 -21.766 -20.453 1 58.12 128 PRO B N 1
ATOM 1872 C CA . PRO B 1 128 ? -9 -22.562 -21.484 1 58.12 128 PRO B CA 1
ATOM 1873 C C . PRO B 1 128 ? -9.031 -21.844 -22.844 1 58.12 128 PRO B C 1
ATOM 1875 O O . PRO B 1 128 ? -9.125 -20.625 -22.906 1 58.12 128 PRO B O 1
ATOM 1878 N N . ALA B 1 129 ? -8.539 -22.469 -23.938 1 47.81 129 ALA B N 1
ATOM 1879 C CA . ALA B 1 129 ? -8.695 -22.031 -25.312 1 47.81 129 ALA B CA 1
ATOM 1880 C C . ALA B 1 129 ? -10.109 -21.547 -25.594 1 47.81 129 ALA B C 1
ATOM 1882 O O . ALA B 1 129 ? -11.07 -22.031 -24.969 1 47.81 129 ALA B O 1
#

Secondary structure (DSSP, 8-state):
-------HHHHHHHHHHHHHSTTEEEEEEEETTS-EEEE-TT-SSHHHHHHHHHHHHHHHHHHHHHTT--SEEEEEEEETTEEEEEEEETTTEEEEEEE-TT--HHHHHHHHHHHHHHHHHHHHHHS--/-------HHHHHHHHHHHHHSTTEEEEEEEETTS-EEEE-TT-SSHHHHHHHHHHHHHHHHHHHHHTT--SEEEEEEEETTEEEEEEEETTTEEEEEEE-TT--HHHHHHHHHHHHHHHHHHHHHHS--

Foldseek 3Di:
DPPLPQPPQLQVLVVVLPVQWPFWQWKFKEWLCQHGRDIHPRDDCRSVVSNVLNVQVVVVQVVCVVVVHDDDAWDWDDDQFKIWIWGDLPNTMIMITMGTPTTPPVSCVVCVVVSSVSNNVVVVVVPDD/DPPLPQPPQLQVLVVVLPVQWPFWQKKFKEWLCQHGNDIHPRDDCRSVVSNVLSVQVVVVQVVCVVVVHDDDAWDWDDDQFKIWIWGDLPNTMIMITMGTPTTPPVSCVVCVVVSSVSNNVVVVVVPDD

Solvent-accessible surface area (backbone atoms only — not comparable to full-atom values): 13198 Å² total; per-residue (Å²): 127,84,69,72,72,47,55,65,70,57,44,52,54,52,52,50,49,40,73,72,21,54,36,47,65,32,40,37,31,13,32,54,89,16,47,63,56,35,54,40,93,66,45,85,57,52,58,59,51,17,38,45,49,19,52,49,50,54,52,46,41,53,48,29,47,74,71,70,21,48,61,62,47,36,40,35,36,39,21,50,61,22,32,38,39,39,31,54,26,77,92,53,29,31,41,35,41,33,21,35,80,62,40,38,61,69,54,38,63,68,46,45,60,63,50,37,54,53,49,40,53,52,52,60,70,66,46,78,129,128,84,68,72,72,48,56,66,70,57,45,52,54,51,52,50,50,40,74,72,21,54,36,47,65,32,40,37,31,14,32,55,88,16,48,64,54,35,55,40,93,65,44,85,56,52,58,62,50,16,37,46,48,20,54,51,50,55,50,45,40,51,48,29,49,74,70,69,22,49,62,62,47,36,40,35,37,39,22,50,61,23,32,39,39,37,31,56,28,78,93,52,29,32,41,36,39,33,21,35,81,62,41,36,61,70,53,41,61,68,45,45,60,64,50,36,53,53,49,40,55,52,51,59,70,65,45,80,129

Nearest PDB structures (foldseek):
  6hjm-assembly2_E  TM=8.818E-01  e=1.633E-08  Myxococcus xanthus
  3t1q-assembly1_B  TM=8.711E-01  e=1.536E-08  Thermus thermophilus HB8
  6hjm-assembly9_P  TM=8.248E-01  e=1.633E-08  Myxococcus xanthus
  1j3w-assembly1_B  TM=8.813E-01  e=4.665E-08  Thermus thermophilus HB8
  7f8m-assembly3_F  TM=9.017E-01  e=5.864E-07  Candidatus Thorarchaeota archaeon SMTZ1-45

Sequence (258 aa):
MSTVHQPEPLVEVLTALREQVMGVNETVISTVDGLLVASDADAVQPESIAALSAATHSLGRRMAQEAGGGELRDVSTRSAGRHVVIQAIGERALLTVLGDDGLDLAGLQREIHSTVEQLAKILEADAPAMSTVHQPEPLVEVLTALREQVMGVNETVISTVDGLLVASDADAVQPESIAALSAATHSLGRRMAQEAGGGELRDVSTRSAGRHVVIQAIGERALLTVLGDDGLDLAGLQREIHSTVEQLAKILEADAPA

Organism: NCBI:txid40318

InterPro domains:
  IPR004942 Roadblock/LAMTOR2 domain [PF03259] (11-98)
  IPR004942 Roadblock/LAMTOR2 domain [SM00960] (11-99)
  IPR053141 Mycobacterial serine protease inhibitor Rv3364c [PTHR36222] (5-126)

pLDDT: mean 89.87, std 12.99, range [29.11, 98.06]